Protein AF-A0A3L6FBS5-F1 (afdb_monomer_lite)

Secondary structure (DSSP, 8-state):
------HHHHHHTTS--S------SS----PPP--SEEEEEEEEEEHHHHHHHHHHTT-GGGEEEEEEE-EEE-TTSPEEE--SS-TTSPP---TTS-SS--HHHHHHHHHHT---TT-EEEEEE-SGGGHHHHTT--TT-EEEEBTTSHHHHHHHHTGGG--SEE--BSSHHHHHHHHHHHHH------S--------GGGG--------------S--S-EEEEE-

Organism: Zea mays (NCBI:txid4577)

pLDDT: mean 70.09, std 27.44, range [22.81, 96.62]

Structure (mmCIF, N/CA/C/O backbone):
data_AF-A0A3L6FBS5-F1
#
_entry.id   AF-A0A3L6FBS5-F1
#
loop_
_atom_site.group_PDB
_atom_site.id
_atom_site.type_symbol
_atom_site.label_atom_id
_atom_site.label_alt_id
_atom_site.label_comp_id
_atom_site.label_asym_id
_atom_site.label_entity_id
_atom_site.label_seq_id
_atom_site.pdbx_PDB_ins_code
_atom_site.Cartn_x
_atom_site.Cartn_y
_atom_site.Cartn_z
_atom_site.occupancy
_atom_site.B_iso_or_equiv
_atom_site.auth_seq_id
_atom_site.auth_comp_id
_atom_site.auth_asym_id
_atom_site.auth_atom_id
_atom_site.pdbx_PDB_model_num
ATOM 1 N N . MET A 1 1 ? 21.562 -10.885 13.714 1.00 24.94 1 MET A N 1
ATOM 2 C CA . MET A 1 1 ? 20.693 -11.993 13.257 1.00 24.94 1 MET A CA 1
ATOM 3 C C . MET A 1 1 ? 19.558 -11.376 12.454 1.00 24.94 1 MET A C 1
ATOM 5 O O . MET A 1 1 ? 19.090 -10.326 12.880 1.00 24.94 1 MET A O 1
ATOM 9 N N . PRO A 1 2 ? 19.211 -11.897 11.267 1.00 29.95 2 PRO A N 1
ATOM 10 C CA . PRO A 1 2 ? 18.466 -11.127 10.277 1.00 29.95 2 PRO A CA 1
ATOM 11 C C . PRO A 1 2 ? 16.979 -11.070 10.640 1.00 29.95 2 PRO A C 1
ATOM 13 O O . PRO A 1 2 ? 16.286 -12.080 10.645 1.00 29.95 2 PRO A O 1
ATOM 16 N N . THR A 1 3 ? 16.492 -9.871 10.945 1.00 32.31 3 THR A N 1
ATOM 17 C CA . THR A 1 3 ? 15.075 -9.543 11.127 1.00 32.31 3 THR A CA 1
ATOM 18 C C . THR A 1 3 ? 14.468 -9.169 9.776 1.00 32.31 3 THR A C 1
ATOM 20 O O . THR A 1 3 ? 14.124 -8.019 9.515 1.00 32.31 3 THR A O 1
ATOM 23 N N . THR A 1 4 ? 14.378 -10.141 8.871 1.00 31.69 4 THR A N 1
ATOM 24 C CA . THR A 1 4 ? 13.664 -9.981 7.600 1.00 31.69 4 THR A CA 1
ATOM 25 C C . THR A 1 4 ? 12.194 -10.316 7.812 1.00 31.69 4 THR A C 1
ATOM 27 O O . THR A 1 4 ? 11.853 -11.464 8.093 1.00 31.69 4 THR A O 1
ATOM 30 N N . PHE A 1 5 ? 11.324 -9.317 7.675 1.00 39.62 5 PHE A N 1
ATOM 31 C CA . PHE A 1 5 ? 9.898 -9.551 7.490 1.00 39.62 5 PHE A CA 1
ATOM 32 C C . PHE A 1 5 ? 9.718 -10.226 6.127 1.00 39.62 5 PHE A C 1
ATOM 34 O O . PHE A 1 5 ? 10.003 -9.642 5.088 1.00 39.62 5 PHE A O 1
ATOM 41 N N . SER A 1 6 ? 9.319 -11.495 6.136 1.00 35.53 6 SER A N 1
ATOM 42 C CA . SER A 1 6 ? 8.932 -12.187 4.915 1.00 35.53 6 SER A CA 1
ATOM 43 C C . SER A 1 6 ? 7.428 -11.993 4.708 1.00 35.53 6 SER A C 1
ATOM 45 O O . SER A 1 6 ? 6.668 -12.147 5.665 1.00 35.53 6 SER A O 1
ATOM 47 N N . PRO A 1 7 ? 6.961 -11.762 3.473 1.00 38.94 7 PRO A N 1
ATOM 48 C CA . PRO A 1 7 ? 5.563 -11.944 3.081 1.00 38.94 7 PRO A CA 1
ATOM 49 C C . PRO A 1 7 ? 5.006 -13.301 3.523 1.00 38.94 7 PRO A C 1
ATOM 51 O O . PRO A 1 7 ? 3.808 -13.424 3.764 1.00 38.94 7 PRO A O 1
ATOM 54 N N . ALA A 1 8 ? 5.885 -14.298 3.701 1.00 35.09 8 ALA A N 1
ATOM 55 C CA . ALA A 1 8 ? 5.560 -15.576 4.309 1.00 35.09 8 ALA A CA 1
ATOM 56 C C . ALA A 1 8 ? 5.050 -15.439 5.748 1.00 35.09 8 ALA A C 1
ATOM 58 O O . ALA A 1 8 ? 4.103 -16.124 6.080 1.00 35.09 8 ALA A O 1
ATOM 59 N N . ALA A 1 9 ? 5.586 -14.552 6.591 1.00 36.44 9 ALA A N 1
ATOM 60 C CA . ALA A 1 9 ? 5.096 -14.376 7.964 1.00 36.44 9 ALA A CA 1
ATOM 61 C C . ALA A 1 9 ? 3.664 -13.812 7.992 1.00 36.44 9 ALA A C 1
ATOM 63 O O . ALA A 1 9 ? 2.825 -14.278 8.756 1.00 36.44 9 ALA A O 1
ATOM 64 N N . ALA A 1 10 ? 3.350 -12.877 7.089 1.00 37.94 10 ALA A N 1
ATOM 65 C CA . ALA A 1 10 ? 1.984 -12.393 6.913 1.00 37.94 10 ALA A CA 1
ATOM 66 C C . ALA A 1 10 ? 1.044 -13.482 6.372 1.00 37.94 10 ALA A C 1
ATOM 68 O O . ALA A 1 10 ? -0.084 -13.581 6.835 1.00 37.94 10 ALA A O 1
ATOM 69 N N . ALA A 1 11 ? 1.487 -14.319 5.429 1.00 36.12 11 ALA A N 1
ATOM 70 C CA . ALA A 1 11 ? 0.675 -15.419 4.903 1.00 36.12 11 ALA A CA 1
ATOM 71 C C . ALA A 1 11 ? 0.520 -16.593 5.895 1.00 36.12 11 ALA A C 1
ATOM 73 O O . ALA A 1 11 ? -0.553 -17.189 5.973 1.00 36.12 11 ALA A O 1
ATOM 74 N N . LEU A 1 12 ? 1.556 -16.896 6.684 1.00 34.12 12 LEU A N 1
ATOM 75 C CA . LEU A 1 12 ? 1.576 -17.940 7.716 1.00 34.12 12 LEU A CA 1
ATOM 76 C C . LEU A 1 12 ? 0.640 -17.597 8.881 1.00 34.12 12 LEU A C 1
ATOM 78 O O . LEU A 1 12 ? -0.073 -18.481 9.355 1.00 34.12 12 LEU A O 1
ATOM 82 N N . ALA A 1 13 ? 0.547 -16.315 9.258 1.00 34.31 13 ALA A N 1
ATOM 83 C CA . ALA A 1 13 ? -0.406 -15.828 10.258 1.00 34.31 13 ALA A CA 1
ATOM 84 C C . ALA A 1 13 ? -1.877 -16.116 9.890 1.00 34.31 13 ALA A C 1
ATOM 86 O O . ALA A 1 13 ? -2.736 -16.196 10.763 1.00 34.31 13 ALA A O 1
ATOM 87 N N . PHE A 1 14 ? -2.198 -16.294 8.604 1.00 39.09 14 PHE A N 1
ATOM 88 C CA . PHE A 1 14 ? -3.565 -16.550 8.132 1.00 39.09 14 PHE A CA 1
ATOM 89 C C . PHE A 1 14 ? -3.809 -17.988 7.665 1.00 39.09 14 PHE A C 1
ATOM 91 O O . PHE A 1 14 ? -4.890 -18.278 7.145 1.00 39.09 14 PHE A O 1
ATOM 98 N N . GLY A 1 15 ? -2.849 -18.895 7.858 1.00 32.66 15 GLY A N 1
ATOM 99 C CA . GLY A 1 15 ? -2.944 -20.239 7.311 1.00 32.66 15 GLY A CA 1
ATOM 100 C C . GLY A 1 15 ? -2.113 -21.271 8.047 1.00 32.66 15 GLY A C 1
ATOM 101 O O . GLY A 1 15 ? -1.191 -21.802 7.453 1.00 32.66 15 GLY A O 1
ATOM 102 N N . THR A 1 16 ? -2.481 -21.627 9.279 1.00 31.00 16 THR A N 1
ATOM 103 C CA . THR A 1 16 ? -2.334 -23.014 9.752 1.00 31.00 16 THR A CA 1
ATOM 104 C C . THR A 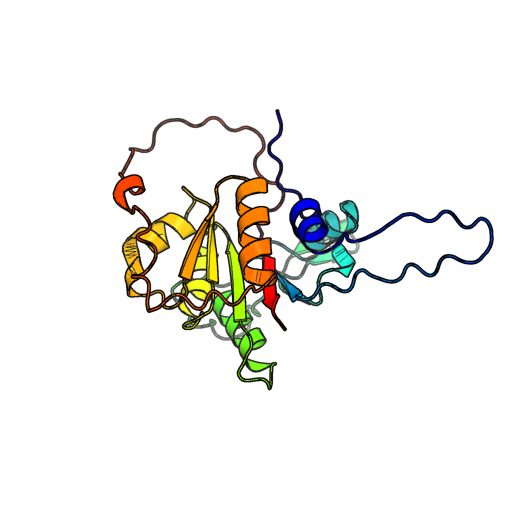1 16 ? -3.355 -23.313 10.847 1.00 31.00 16 THR A C 1
ATOM 106 O O . THR A 1 16 ? -3.280 -22.781 11.947 1.00 31.00 16 THR A O 1
ATOM 109 N N . ASP A 1 17 ? -4.296 -24.212 10.559 1.00 25.12 17 ASP A N 1
ATOM 110 C CA . ASP A 1 17 ? -4.875 -25.044 11.610 1.00 25.12 17 ASP A CA 1
ATOM 111 C C . ASP A 1 17 ? -5.133 -26.465 11.064 1.00 25.12 17 ASP A C 1
ATOM 113 O O . ASP A 1 17 ? -6.104 -26.718 10.350 1.00 25.12 17 ASP A O 1
ATOM 117 N N . ARG A 1 18 ? -4.244 -27.385 11.483 1.00 29.50 18 ARG A N 1
ATOM 118 C CA . ARG A 1 18 ? -4.309 -28.871 11.479 1.00 29.50 18 ARG A CA 1
ATOM 119 C C . ARG A 1 18 ? -3.832 -29.650 10.225 1.00 29.50 18 ARG A C 1
ATOM 121 O O . ARG A 1 18 ? -3.510 -29.056 9.206 1.00 29.50 18 ARG A O 1
ATOM 128 N N . PRO A 1 19 ? -3.592 -30.974 10.362 1.00 24.52 19 PRO A N 1
ATOM 129 C CA . PRO A 1 19 ? -2.267 -31.587 10.408 1.00 24.52 19 PRO A CA 1
ATOM 130 C C . PRO A 1 19 ? -1.878 -32.163 9.040 1.00 24.52 19 PRO A C 1
ATOM 132 O O . PRO A 1 19 ? -2.736 -32.548 8.249 1.00 24.52 19 PRO A O 1
ATOM 135 N N . MET A 1 20 ? -0.578 -32.316 8.789 1.00 25.69 20 MET A N 1
ATOM 136 C CA . MET A 1 20 ? -0.095 -33.187 7.715 1.00 25.69 20 MET A CA 1
ATOM 137 C C . MET A 1 20 ? -0.453 -34.643 8.048 1.00 25.69 20 MET A C 1
ATOM 139 O O . MET A 1 20 ? 0.323 -35.344 8.693 1.00 25.69 20 MET A O 1
ATOM 143 N N . PHE A 1 21 ? -1.634 -35.104 7.636 1.00 22.92 21 PHE A N 1
ATOM 144 C CA . PHE A 1 21 ? -1.862 -36.531 7.454 1.00 22.92 21 PHE A CA 1
ATOM 145 C C . PHE A 1 21 ? -1.210 -36.925 6.129 1.00 22.92 21 PHE A C 1
ATOM 147 O O . PHE A 1 21 ? -1.684 -36.565 5.054 1.00 22.92 21 PHE A O 1
ATOM 154 N N . PHE A 1 22 ? -0.084 -37.631 6.225 1.00 22.81 22 PHE A N 1
ATOM 155 C CA . PHE A 1 22 ? 0.425 -38.440 5.126 1.00 22.81 22 PHE A CA 1
ATOM 156 C C . PHE A 1 22 ? -0.585 -39.564 4.888 1.00 22.81 22 PHE A C 1
ATOM 158 O O . PHE A 1 22 ? -0.647 -40.494 5.689 1.00 22.81 22 PHE A O 1
ATOM 165 N N . ASP A 1 23 ? -1.358 -39.484 3.807 1.00 23.44 23 ASP A N 1
ATOM 166 C CA . ASP A 1 23 ? -1.934 -40.683 3.205 1.00 23.44 23 ASP A CA 1
ATOM 167 C C . ASP A 1 23 ? -1.187 -40.969 1.903 1.00 23.44 23 ASP A C 1
ATOM 169 O O . ASP A 1 23 ? -1.086 -40.135 0.996 1.00 23.44 23 ASP A O 1
ATOM 173 N N . ALA A 1 24 ? -0.551 -42.132 1.874 1.00 31.77 24 ALA A N 1
ATOM 174 C CA . ALA A 1 24 ? 0.266 -42.584 0.771 1.00 31.77 24 ALA A CA 1
ATOM 175 C C . ALA A 1 24 ? -0.654 -43.131 -0.325 1.00 31.77 24 ALA A C 1
ATOM 177 O O . ALA A 1 24 ? -1.019 -44.300 -0.305 1.00 31.77 24 ALA A O 1
ATOM 178 N N . GLY A 1 25 ? -0.985 -42.292 -1.308 1.00 34.75 25 GLY A N 1
ATOM 179 C CA . GLY A 1 25 ? -1.545 -42.755 -2.579 1.00 34.75 25 GLY A CA 1
ATOM 180 C C . GLY A 1 25 ? -2.834 -42.064 -3.005 1.00 34.75 25 GLY A C 1
ATOM 181 O O . GLY A 1 25 ? -3.910 -42.618 -2.842 1.00 34.75 25 GLY A O 1
ATOM 182 N N . ASN A 1 26 ? -2.711 -40.872 -3.594 1.00 31.70 26 ASN A N 1
ATOM 183 C CA . ASN A 1 26 ? -3.400 -40.438 -4.821 1.00 31.70 26 ASN A CA 1
ATOM 184 C C . ASN A 1 26 ? -3.305 -38.911 -4.969 1.00 31.70 26 ASN A C 1
ATOM 186 O O . ASN A 1 26 ? -3.569 -38.179 -4.027 1.00 31.70 26 ASN A O 1
ATOM 190 N N . GLY A 1 27 ? -2.944 -38.465 -6.178 1.00 29.81 27 GLY A N 1
ATOM 191 C CA . GLY A 1 27 ? -3.207 -37.143 -6.771 1.00 29.81 27 GLY A CA 1
ATOM 192 C C . GLY A 1 27 ? -3.212 -35.907 -5.860 1.00 29.81 27 GLY A C 1
ATOM 193 O O . GLY A 1 27 ? -4.201 -35.615 -5.198 1.00 29.81 27 GLY A O 1
ATOM 194 N N . MET A 1 28 ? -2.152 -35.097 -5.948 1.00 31.56 28 MET A N 1
ATOM 195 C CA . MET A 1 28 ? -2.089 -33.746 -5.377 1.00 31.56 28 MET A CA 1
ATOM 196 C C . MET A 1 28 ? -3.199 -32.842 -5.940 1.00 31.56 28 MET A C 1
ATOM 198 O O . MET A 1 28 ? -3.059 -32.269 -7.018 1.00 31.56 28 MET A O 1
ATOM 202 N N . ALA A 1 29 ? -4.268 -32.649 -5.174 1.00 31.70 29 ALA A N 1
ATOM 203 C CA . ALA A 1 29 ? -5.076 -31.438 -5.226 1.00 31.70 29 ALA A CA 1
ATOM 204 C C . ALA A 1 29 ? -4.765 -30.641 -3.955 1.00 31.70 29 ALA A C 1
ATOM 206 O O . ALA A 1 29 ? -5.315 -30.906 -2.888 1.00 31.70 29 ALA A O 1
ATOM 207 N N . ALA A 1 30 ? -3.824 -29.699 -4.050 1.00 33.00 30 ALA A N 1
ATOM 208 C CA . ALA A 1 30 ? -3.558 -28.763 -2.967 1.00 33.00 30 ALA A CA 1
ATOM 209 C C . ALA A 1 30 ? -4.778 -27.841 -2.824 1.00 33.00 30 ALA A C 1
ATOM 211 O O . ALA A 1 30 ? -4.990 -26.943 -3.639 1.00 33.00 30 ALA A O 1
ATOM 212 N N . ALA A 1 31 ? -5.613 -28.090 -1.816 1.00 31.91 31 ALA A N 1
ATOM 213 C CA . ALA A 1 31 ? -6.658 -27.153 -1.435 1.00 31.91 31 ALA A CA 1
ATOM 214 C C . ALA A 1 31 ? -5.983 -25.880 -0.903 1.00 31.91 31 ALA A C 1
ATOM 216 O O . ALA A 1 31 ? -5.234 -25.929 0.074 1.00 31.91 31 ALA A O 1
ATOM 217 N N . ALA A 1 32 ? -6.208 -24.753 -1.581 1.00 37.12 32 ALA A N 1
ATOM 218 C CA . ALA A 1 32 ? -5.669 -23.462 -1.174 1.00 37.12 32 ALA A CA 1
ATOM 219 C C . ALA A 1 32 ? -6.167 -23.096 0.242 1.00 37.12 32 ALA A C 1
ATOM 221 O O . ALA A 1 32 ? -7.351 -23.297 0.534 1.00 37.12 32 ALA A O 1
ATOM 222 N N . PRO A 1 33 ? -5.309 -22.548 1.124 1.00 38.31 33 PRO A N 1
ATOM 223 C CA . PRO A 1 33 ? -5.729 -22.072 2.437 1.00 38.31 33 PRO A CA 1
ATOM 224 C C . PRO A 1 33 ? -6.828 -21.015 2.289 1.00 38.31 33 PRO A C 1
ATOM 226 O O . PRO A 1 33 ? -6.624 -19.984 1.649 1.00 38.31 33 PRO A O 1
ATOM 229 N N . VAL A 1 34 ? -8.002 -21.256 2.878 1.00 36.97 34 VAL A N 1
ATOM 230 C CA . VAL A 1 34 ? -9.085 -20.264 2.910 1.00 36.97 34 VAL A CA 1
ATOM 231 C C . VAL A 1 34 ? -8.733 -19.224 3.970 1.00 36.97 34 VAL A C 1
ATOM 233 O O . VAL A 1 34 ? -9.086 -19.359 5.143 1.00 36.97 34 VAL A O 1
ATOM 236 N N . CYS A 1 35 ? -8.008 -18.181 3.573 1.00 50.12 35 CYS A N 1
ATOM 237 C CA . CYS A 1 35 ? -7.853 -16.996 4.399 1.00 50.12 35 CYS A CA 1
ATOM 238 C C . CYS A 1 35 ? -9.247 -16.394 4.651 1.00 50.12 35 CYS A C 1
ATOM 240 O O . CYS A 1 35 ? -10.014 -16.125 3.729 1.00 50.12 35 CYS A O 1
ATOM 242 N N . ARG A 1 36 ? -9.599 -16.137 5.919 1.00 64.50 36 ARG A N 1
ATOM 243 C CA . ARG A 1 36 ? -10.844 -15.415 6.274 1.00 64.50 36 ARG A CA 1
ATOM 244 C C . ARG A 1 36 ? -10.825 -13.941 5.853 1.00 64.50 36 ARG A C 1
ATOM 246 O O . ARG A 1 36 ? -11.741 -13.188 6.179 1.00 64.50 36 ARG A O 1
ATOM 253 N N . CYS A 1 37 ? -9.759 -13.525 5.181 1.00 72.31 37 CYS A N 1
ATOM 254 C CA . CYS A 1 37 ? -9.528 -12.167 4.760 1.00 72.31 37 CYS A CA 1
ATOM 255 C C . CYS A 1 37 ? -9.186 -12.129 3.273 1.00 72.31 37 CYS A C 1
ATOM 257 O O . CYS A 1 37 ? -8.415 -12.946 2.789 1.00 72.31 37 CYS A O 1
ATOM 259 N N . ASP A 1 38 ? -9.725 -11.150 2.563 1.00 84.31 38 ASP A N 1
ATOM 260 C CA . ASP A 1 38 ? -9.332 -10.840 1.196 1.00 84.31 38 ASP A CA 1
ATOM 261 C C . ASP A 1 38 ? -8.036 -10.011 1.229 1.00 84.31 38 ASP A C 1
ATOM 263 O O . ASP A 1 38 ? -8.022 -8.884 1.726 1.00 84.31 38 ASP A O 1
ATOM 267 N N . LEU A 1 39 ? -6.925 -10.591 0.776 1.00 85.56 39 LEU A N 1
ATOM 268 C CA . LEU A 1 39 ? -5.615 -9.941 0.819 1.00 85.56 39 LEU A CA 1
ATOM 269 C C . LEU A 1 39 ? -5.322 -9.242 -0.507 1.00 85.56 39 LEU A C 1
ATOM 271 O O . LEU A 1 39 ? -5.474 -9.834 -1.576 1.00 85.56 39 LEU A O 1
ATOM 275 N N . LYS A 1 40 ? -4.862 -7.991 -0.439 1.00 91.56 40 LYS A N 1
ATOM 276 C CA . LYS A 1 40 ? -4.467 -7.201 -1.614 1.00 91.56 40 LYS A CA 1
ATOM 277 C C . LYS A 1 40 ? -3.140 -6.490 -1.379 1.00 91.56 40 LYS A C 1
ATOM 279 O O . LYS A 1 40 ? -2.851 -6.085 -0.253 1.00 91.56 40 LYS A O 1
ATOM 284 N N . VAL A 1 41 ? -2.365 -6.303 -2.445 1.00 90.50 41 VAL A N 1
ATOM 285 C CA . VAL A 1 41 ? -1.136 -5.493 -2.433 1.00 90.50 41 VAL A CA 1
ATOM 286 C C . VAL A 1 41 ? -1.395 -4.156 -3.109 1.00 90.50 41 VAL A C 1
ATOM 288 O O . VAL A 1 41 ? -1.966 -4.108 -4.199 1.00 90.50 41 VAL A O 1
ATOM 291 N N . VAL A 1 42 ? -0.934 -3.072 -2.483 1.00 93.75 42 VAL A N 1
ATOM 292 C CA . VAL A 1 42 ? -0.900 -1.731 -3.083 1.00 93.75 42 VAL A CA 1
ATOM 293 C C . VAL A 1 42 ? 0.492 -1.132 -2.862 1.00 93.75 42 VAL A C 1
ATOM 295 O O . VAL A 1 42 ? 0.787 -0.572 -1.806 1.00 93.75 42 VAL A O 1
ATOM 298 N N . SER A 1 43 ? 1.365 -1.250 -3.861 1.00 91.00 43 SER A N 1
ATOM 299 C CA . SER A 1 43 ? 2.792 -0.913 -3.748 1.00 91.00 43 SER A CA 1
ATOM 300 C C . SER A 1 43 ? 3.240 0.035 -4.853 1.00 91.00 43 SER A C 1
ATOM 302 O O . SER A 1 43 ? 2.859 -0.136 -6.007 1.00 91.00 43 SER A O 1
ATOM 304 N N . ASP A 1 44 ? 4.108 0.984 -4.501 1.00 88.56 44 ASP A N 1
ATOM 305 C CA . ASP A 1 44 ? 4.736 1.908 -5.454 1.00 88.56 44 ASP A CA 1
ATOM 306 C C . ASP A 1 44 ? 5.995 1.323 -6.134 1.00 88.56 44 ASP A C 1
ATOM 308 O O . ASP A 1 44 ? 6.738 2.027 -6.812 1.00 88.56 44 ASP A O 1
ATOM 312 N N . ALA A 1 45 ? 6.252 0.023 -5.962 1.00 91.50 45 ALA A N 1
ATOM 313 C CA . ALA A 1 45 ? 7.302 -0.705 -6.663 1.00 91.50 45 ALA A CA 1
ATOM 314 C C . ALA A 1 45 ? 6.865 -1.029 -8.101 1.00 91.50 45 ALA A C 1
ATOM 316 O O . ALA A 1 45 ? 6.456 -0.138 -8.840 1.00 91.50 45 ALA A O 1
ATOM 317 N N . ASN A 1 46 ? 6.987 -2.285 -8.537 1.00 93.38 46 ASN A N 1
ATOM 318 C CA . ASN A 1 46 ? 6.545 -2.716 -9.857 1.00 93.38 46 ASN A CA 1
ATOM 319 C C . ASN A 1 46 ? 6.130 -4.193 -9.879 1.00 93.38 46 ASN A C 1
ATOM 321 O O . ASN A 1 46 ? 6.531 -4.961 -9.000 1.00 93.38 46 ASN A O 1
ATOM 325 N N . THR A 1 47 ? 5.357 -4.594 -10.896 1.00 93.06 47 THR A N 1
ATOM 326 C CA . THR A 1 47 ? 4.802 -5.959 -11.000 1.00 93.06 47 THR A CA 1
ATOM 327 C C . THR A 1 47 ? 5.890 -7.025 -10.995 1.00 93.06 47 THR A C 1
ATOM 329 O O . THR A 1 47 ? 5.792 -7.972 -10.222 1.00 93.06 47 THR A O 1
ATOM 332 N N . PHE A 1 48 ? 6.972 -6.832 -11.759 1.00 91.50 48 PHE A N 1
ATOM 333 C CA . PHE A 1 48 ? 8.091 -7.776 -11.809 1.00 91.50 48 PHE A CA 1
ATOM 334 C C . PHE A 1 48 ? 8.691 -8.018 -10.418 1.00 91.50 48 PHE A C 1
ATOM 336 O O . PHE A 1 48 ? 8.856 -9.165 -10.010 1.00 91.50 48 PHE A O 1
ATOM 343 N N . PHE A 1 49 ? 8.980 -6.955 -9.664 1.00 87.50 49 PHE A N 1
ATOM 344 C CA . PHE A 1 49 ? 9.549 -7.063 -8.322 1.00 87.50 49 PHE A CA 1
ATOM 345 C C . PHE A 1 49 ? 8.590 -7.747 -7.343 1.00 87.50 49 PHE A C 1
ATOM 347 O O . PHE A 1 49 ? 8.966 -8.720 -6.690 1.00 87.50 49 PHE A O 1
ATOM 354 N N . ILE A 1 50 ? 7.350 -7.260 -7.257 1.00 87.19 50 ILE A N 1
ATOM 355 C CA . ILE A 1 50 ? 6.366 -7.754 -6.289 1.00 87.19 50 ILE A CA 1
ATOM 356 C C . ILE A 1 50 ? 6.032 -9.222 -6.558 1.00 87.19 50 ILE A C 1
ATOM 358 O O . ILE A 1 50 ? 6.125 -10.043 -5.647 1.00 87.19 50 ILE A O 1
ATOM 362 N N . GLU A 1 51 ? 5.711 -9.581 -7.800 1.00 90.19 51 GLU A N 1
ATOM 363 C CA . GLU A 1 51 ? 5.361 -10.960 -8.147 1.00 90.19 51 GLU A CA 1
ATOM 364 C C . GLU A 1 51 ? 6.538 -11.913 -7.944 1.00 90.19 51 GLU A C 1
ATOM 366 O O . GLU A 1 51 ? 6.343 -12.988 -7.381 1.00 90.19 51 GLU A O 1
ATOM 371 N N . THR A 1 52 ? 7.763 -11.508 -8.308 1.00 87.31 52 THR A N 1
ATOM 372 C CA . THR A 1 52 ? 8.969 -12.327 -8.093 1.00 87.31 52 THR A CA 1
ATOM 373 C C . THR A 1 52 ? 9.146 -12.672 -6.619 1.00 87.31 52 THR A C 1
ATOM 375 O O . THR A 1 52 ? 9.380 -13.830 -6.271 1.00 87.31 52 THR A O 1
ATOM 378 N N . VAL A 1 53 ? 9.011 -11.685 -5.733 1.00 83.12 53 VAL A N 1
ATOM 379 C CA . VAL A 1 53 ? 9.212 -11.889 -4.297 1.00 83.12 53 VAL A CA 1
ATOM 380 C C . VAL A 1 53 ? 8.085 -12.723 -3.681 1.00 83.12 53 VAL A C 1
ATOM 382 O O . VAL A 1 53 ? 8.351 -13.637 -2.899 1.00 83.12 53 VAL A O 1
ATOM 385 N N . LEU A 1 54 ? 6.828 -12.465 -4.054 1.00 83.62 54 LEU A N 1
ATOM 386 C CA . LEU A 1 54 ? 5.688 -13.251 -3.573 1.00 83.62 54 LEU A CA 1
ATOM 387 C C . LEU A 1 54 ? 5.734 -14.702 -4.075 1.00 83.62 54 LEU A C 1
ATOM 389 O O . LEU A 1 54 ? 5.419 -15.621 -3.315 1.00 83.62 54 LEU A O 1
ATOM 393 N N . ALA A 1 55 ? 6.148 -14.921 -5.326 1.00 87.00 55 ALA A N 1
ATOM 394 C CA . ALA A 1 55 ? 6.314 -16.248 -5.910 1.00 87.00 55 ALA A CA 1
ATOM 395 C C . ALA A 1 55 ? 7.465 -17.016 -5.251 1.00 87.00 55 ALA A C 1
ATOM 397 O O . ALA A 1 55 ? 7.288 -18.179 -4.896 1.00 87.00 55 ALA A O 1
ATOM 398 N N . HIS A 1 56 ? 8.608 -16.362 -5.014 1.00 86.44 56 HIS A N 1
ATOM 399 C CA . HIS A 1 56 ? 9.748 -16.959 -4.311 1.00 86.44 56 HIS A CA 1
ATOM 400 C C . HIS A 1 56 ? 9.364 -17.482 -2.919 1.00 86.44 56 HIS A C 1
ATOM 402 O O . HIS A 1 56 ? 9.835 -18.536 -2.499 1.00 86.44 56 HIS A O 1
ATOM 408 N N . HIS A 1 57 ? 8.473 -16.773 -2.222 1.00 81.88 57 HIS A N 1
ATOM 409 C CA . HIS A 1 57 ? 7.961 -17.180 -0.914 1.00 81.88 57 HIS A CA 1
ATOM 410 C C . HIS A 1 57 ? 6.727 -18.097 -0.967 1.00 81.88 57 HIS A C 1
ATOM 412 O O . HIS A 1 57 ? 6.242 -18.502 0.085 1.00 81.88 57 HIS A O 1
ATOM 418 N N . GLY A 1 58 ? 6.211 -18.435 -2.154 1.00 84.62 58 GLY A N 1
ATOM 419 C CA . GLY A 1 58 ? 5.059 -19.330 -2.313 1.00 84.62 58 GLY A CA 1
ATOM 420 C C . GLY A 1 58 ? 3.714 -18.736 -1.876 1.00 84.62 58 GLY A C 1
ATOM 421 O O . GLY A 1 58 ? 2.767 -19.482 -1.651 1.00 84.62 58 GLY A O 1
ATOM 422 N N . VAL A 1 59 ? 3.612 -17.409 -1.757 1.00 84.06 59 VAL A N 1
ATOM 423 C CA . VAL A 1 59 ? 2.426 -16.713 -1.214 1.00 84.06 59 VAL A CA 1
ATOM 424 C C . VAL A 1 59 ? 1.674 -15.882 -2.250 1.00 84.06 59 VAL A C 1
ATOM 426 O O . VAL A 1 59 ? 0.683 -15.241 -1.916 1.00 84.06 59 VAL A O 1
ATOM 429 N N . LEU A 1 60 ? 2.114 -15.887 -3.512 1.00 84.88 60 LEU A N 1
ATOM 430 C CA . LEU A 1 60 ? 1.459 -15.143 -4.593 1.00 84.88 60 LEU A CA 1
ATOM 431 C C . LEU A 1 60 ? -0.045 -15.461 -4.685 1.00 84.88 60 LEU A C 1
ATOM 433 O O . LEU A 1 60 ? -0.860 -14.551 -4.786 1.00 84.88 60 LEU A O 1
ATOM 437 N N . GLY A 1 61 ? -0.414 -16.741 -4.557 1.00 85.81 61 GLY A N 1
ATOM 438 C CA . GLY A 1 61 ? -1.808 -17.197 -4.600 1.00 85.81 61 GLY A CA 1
ATOM 439 C C . GLY A 1 61 ? -2.674 -16.776 -3.406 1.00 85.81 61 GLY A C 1
ATOM 440 O O . GLY A 1 61 ? -3.880 -16.998 -3.435 1.00 85.81 61 GLY A O 1
ATOM 441 N N . CYS A 1 62 ? -2.094 -16.172 -2.364 1.00 83.62 62 CYS A N 1
ATOM 442 C CA . CYS A 1 62 ? -2.845 -15.653 -1.220 1.00 83.62 62 CYS A CA 1
ATOM 443 C C . CYS A 1 62 ? -3.476 -14.280 -1.495 1.00 83.62 62 CYS A C 1
ATOM 445 O O . CYS A 1 62 ? -4.367 -13.869 -0.754 1.00 83.62 62 CYS A O 1
ATOM 447 N N . PHE A 1 63 ? -3.015 -13.562 -2.525 1.00 84.31 63 PHE A N 1
ATOM 448 C CA . PHE A 1 63 ? -3.470 -12.211 -2.846 1.00 84.31 63 PHE A CA 1
ATOM 449 C C . PHE A 1 63 ? -4.477 -12.240 -3.994 1.00 84.31 63 PHE A C 1
ATOM 451 O O . PHE A 1 63 ? -4.189 -12.750 -5.073 1.00 84.31 63 PHE A O 1
ATOM 458 N N . SER A 1 64 ? -5.653 -11.651 -3.784 1.00 87.81 64 SER A N 1
ATOM 459 C CA . SER A 1 64 ? -6.692 -11.572 -4.819 1.00 87.81 64 SER A CA 1
ATOM 460 C C . SER A 1 64 ? -6.426 -10.482 -5.854 1.00 87.81 64 SER A C 1
ATOM 462 O O . SER A 1 64 ? -7.020 -10.485 -6.929 1.00 87.81 64 SER A O 1
ATOM 464 N N . GLU A 1 65 ? -5.583 -9.506 -5.512 1.00 91.56 65 GLU A N 1
ATOM 465 C CA . GLU A 1 65 ? -5.265 -8.366 -6.362 1.00 91.56 65 GLU A CA 1
ATOM 466 C C . GLU A 1 65 ? -3.914 -7.764 -5.970 1.00 91.56 65 GLU A C 1
ATOM 468 O O . GLU A 1 65 ? -3.643 -7.524 -4.789 1.00 91.56 65 GLU A O 1
ATOM 473 N N . ILE A 1 66 ? -3.089 -7.474 -6.974 1.00 90.94 66 ILE A N 1
ATOM 474 C CA . ILE A 1 66 ? -1.835 -6.733 -6.836 1.00 90.94 66 ILE A CA 1
ATOM 475 C C . ILE A 1 66 ? -1.969 -5.466 -7.673 1.00 90.94 66 ILE A C 1
ATOM 477 O O . ILE A 1 66 ? -2.156 -5.526 -8.887 1.00 90.94 66 ILE A O 1
ATOM 481 N N . VAL A 1 67 ? -1.888 -4.309 -7.021 1.00 94.62 67 VAL A N 1
ATOM 482 C CA . VAL A 1 67 ? -1.933 -2.999 -7.668 1.00 94.62 67 VAL A CA 1
ATOM 483 C C . VAL A 1 67 ? -0.582 -2.326 -7.477 1.00 94.62 67 VAL A C 1
ATOM 485 O O . VAL A 1 67 ? -0.199 -1.985 -6.359 1.00 94.62 67 VAL A O 1
ATOM 488 N N . THR A 1 68 ? 0.157 -2.156 -8.567 1.00 94.12 68 THR A N 1
ATOM 489 C CA . THR A 1 68 ? 1.494 -1.551 -8.571 1.00 94.12 68 THR A CA 1
ATOM 490 C C . THR A 1 68 ? 1.823 -1.002 -9.961 1.00 94.12 68 THR A C 1
ATOM 492 O O . THR A 1 68 ? 1.016 -1.148 -10.883 1.00 94.12 68 THR A O 1
ATOM 495 N N . ASN A 1 69 ? 2.978 -0.354 -10.126 1.00 93.75 69 ASN A N 1
ATOM 496 C CA . ASN A 1 69 ? 3.414 0.151 -11.425 1.00 93.75 69 ASN A CA 1
ATOM 497 C C . ASN A 1 69 ? 3.663 -1.033 -12.390 1.00 93.75 69 ASN A C 1
ATOM 499 O O . ASN A 1 69 ? 4.399 -1.964 -12.039 1.00 93.75 69 ASN A O 1
ATOM 503 N N . PRO A 1 70 ? 3.061 -1.050 -13.593 1.00 95.50 70 PRO A N 1
ATOM 504 C CA . PRO A 1 70 ? 3.273 -2.138 -14.538 1.00 95.50 70 PRO A CA 1
ATOM 505 C C . PRO A 1 70 ? 4.741 -2.260 -14.948 1.00 95.50 70 PRO A C 1
ATOM 507 O O . PRO A 1 70 ? 5.419 -1.259 -15.191 1.00 95.50 70 PRO A O 1
ATOM 510 N N . ALA A 1 71 ? 5.216 -3.496 -15.061 1.00 95.44 71 ALA A N 1
ATOM 511 C CA . ALA A 1 71 ? 6.521 -3.803 -15.612 1.00 95.44 71 ALA A CA 1
ATOM 512 C C . ALA A 1 71 ? 6.489 -5.000 -16.565 1.00 95.44 71 ALA A C 1
ATOM 514 O O . ALA A 1 71 ? 5.735 -5.953 -16.375 1.00 95.44 71 ALA A O 1
ATOM 515 N N . SER A 1 72 ? 7.336 -4.944 -17.590 1.00 94.56 72 SER A N 1
ATOM 516 C CA . SER A 1 72 ? 7.541 -6.012 -18.573 1.00 94.56 72 SER A CA 1
ATOM 517 C C . SER A 1 72 ? 9.003 -6.063 -19.007 1.00 94.56 72 SER A C 1
ATOM 519 O O . SER A 1 72 ? 9.717 -5.066 -18.912 1.00 94.56 72 SER A O 1
ATOM 521 N N . VAL A 1 73 ? 9.466 -7.224 -19.463 1.00 94.50 73 VAL A N 1
ATOM 522 C CA . VAL A 1 73 ? 10.798 -7.368 -20.062 1.00 94.50 73 VAL A CA 1
ATOM 523 C C . VAL A 1 73 ? 10.646 -7.256 -21.575 1.00 94.50 73 VAL A C 1
ATOM 525 O O . VAL A 1 73 ? 9.816 -7.953 -22.158 1.00 94.50 73 VAL A O 1
ATOM 528 N N . ASP A 1 74 ? 11.395 -6.351 -22.201 1.00 94.50 74 ASP A N 1
ATOM 529 C CA . ASP A 1 74 ? 11.351 -6.163 -23.651 1.00 94.50 74 ASP A CA 1
ATOM 530 C C . ASP A 1 74 ? 12.188 -7.204 -24.416 1.00 94.50 74 ASP A C 1
ATOM 532 O O . ASP A 1 74 ? 12.832 -8.080 -23.835 1.00 94.50 74 ASP A O 1
ATOM 536 N N . VAL A 1 75 ? 12.175 -7.100 -25.749 1.00 95.25 75 VAL A N 1
ATOM 537 C CA . VAL A 1 75 ? 12.906 -8.005 -26.653 1.00 95.25 75 VAL A CA 1
ATOM 538 C C . VAL A 1 75 ? 14.425 -7.986 -26.447 1.00 95.25 75 VAL A C 1
ATOM 540 O O . VAL A 1 75 ? 15.087 -8.967 -26.773 1.00 95.25 75 VAL A O 1
ATOM 543 N N . ASP A 1 76 ? 14.965 -6.909 -25.873 1.00 96.31 76 ASP A N 1
ATOM 544 C CA . ASP A 1 76 ? 16.391 -6.742 -25.583 1.00 96.31 76 ASP A CA 1
ATOM 545 C C . ASP A 1 76 ? 16.748 -7.214 -24.159 1.00 96.31 76 ASP A C 1
ATOM 547 O O . ASP A 1 76 ? 17.872 -7.008 -23.693 1.00 96.31 76 ASP A O 1
ATOM 551 N N . GLY A 1 77 ? 15.796 -7.812 -23.433 1.00 93.69 77 GLY A N 1
ATOM 552 C CA . GLY A 1 77 ? 15.981 -8.266 -22.057 1.00 93.69 77 GLY A CA 1
ATOM 553 C C . GLY A 1 77 ? 15.978 -7.138 -21.023 1.00 93.69 77 GLY A C 1
ATOM 554 O O . GLY A 1 77 ? 16.453 -7.333 -19.903 1.00 93.69 77 GLY A O 1
ATOM 555 N N . ARG A 1 78 ? 15.473 -5.945 -21.360 1.00 96.12 78 ARG A N 1
ATOM 556 C CA . ARG A 1 78 ? 15.445 -4.788 -20.453 1.00 96.12 78 ARG A CA 1
ATOM 557 C C . ARG A 1 78 ? 14.116 -4.705 -19.721 1.00 96.12 78 ARG A C 1
ATOM 559 O O . ARG A 1 78 ? 13.051 -4.808 -20.327 1.00 96.12 78 ARG A O 1
ATOM 566 N N . LEU A 1 79 ? 14.179 -4.428 -18.421 1.00 95.31 79 LEU A N 1
ATOM 567 C CA . LEU A 1 79 ? 12.989 -4.167 -17.618 1.00 95.31 79 LEU A CA 1
ATOM 568 C C . LEU A 1 79 ? 12.413 -2.784 -17.960 1.00 95.31 79 LEU A C 1
ATOM 570 O O . LEU A 1 79 ? 13.057 -1.754 -17.754 1.00 95.31 79 LEU A O 1
ATOM 574 N N . ARG A 1 80 ? 11.186 -2.766 -18.474 1.00 96.56 80 ARG A N 1
ATOM 575 C CA . ARG A 1 80 ? 10.391 -1.570 -18.755 1.00 96.56 80 ARG A CA 1
ATOM 576 C C . ARG A 1 80 ? 9.356 -1.400 -17.664 1.00 96.56 80 ARG A C 1
ATOM 578 O O . ARG A 1 80 ? 8.531 -2.285 -17.480 1.00 96.56 80 ARG A O 1
ATOM 585 N N . ILE A 1 81 ? 9.404 -0.267 -16.971 1.00 94.94 81 ILE A N 1
ATOM 586 C CA . ILE A 1 81 ? 8.456 0.106 -15.918 1.00 94.94 81 ILE A CA 1
ATOM 587 C C . ILE A 1 81 ? 7.690 1.334 -16.402 1.00 94.94 81 ILE A C 1
ATOM 589 O O . ILE A 1 81 ? 8.299 2.287 -16.891 1.00 94.94 81 ILE A O 1
ATOM 593 N N . SER A 1 82 ? 6.371 1.317 -16.258 1.00 94.88 82 SER A N 1
ATOM 594 C CA . SER A 1 82 ? 5.501 2.458 -16.545 1.00 94.88 82 SER A CA 1
ATOM 595 C C . SER A 1 82 ? 4.770 2.906 -15.279 1.00 94.88 82 SER A C 1
ATOM 597 O O . SER A 1 82 ? 4.445 2.055 -14.454 1.00 94.88 82 SER A O 1
ATOM 599 N N . PRO A 1 83 ? 4.462 4.203 -15.120 1.00 94.69 83 PRO A N 1
ATOM 600 C CA . PRO A 1 83 ? 3.597 4.687 -14.044 1.00 94.69 83 PRO A CA 1
ATOM 601 C C . PRO A 1 83 ? 2.241 3.965 -13.993 1.00 94.69 83 PRO A C 1
ATOM 603 O O . PRO A 1 83 ? 1.704 3.579 -15.031 1.00 94.69 83 PRO A O 1
ATOM 606 N N . PHE A 1 84 ? 1.676 3.792 -12.793 1.00 93.50 84 PHE A N 1
ATOM 607 C CA . PHE A 1 84 ? 0.327 3.242 -12.622 1.00 93.50 84 PHE A CA 1
ATOM 608 C C . PHE A 1 84 ? -0.752 4.168 -13.199 1.00 93.50 84 PHE A C 1
ATOM 610 O O . PHE A 1 84 ? -1.676 3.708 -13.869 1.00 93.50 84 PHE A O 1
ATOM 617 N N . HIS A 1 85 ? -0.651 5.470 -12.929 1.00 92.62 85 HIS A N 1
ATOM 618 C CA . HIS A 1 85 ? -1.484 6.468 -13.593 1.00 92.62 85 HIS A CA 1
ATOM 619 C C . HIS A 1 85 ? -0.942 6.735 -14.990 1.00 92.62 85 HIS A C 1
ATOM 621 O O . HIS A 1 85 ? 0.253 6.956 -15.159 1.00 92.62 85 HIS A O 1
ATOM 627 N N . ASP A 1 86 ? -1.832 6.750 -15.978 1.00 89.31 86 ASP A N 1
ATOM 628 C CA . ASP A 1 86 ? -1.475 7.081 -17.353 1.00 89.31 86 ASP A CA 1
ATOM 629 C C . ASP A 1 86 ? -0.886 8.507 -17.433 1.00 89.31 86 ASP A C 1
ATOM 631 O O . ASP A 1 86 ? -1.585 9.467 -17.097 1.00 89.31 86 ASP A O 1
ATOM 635 N N . PRO A 1 87 ? 0.368 8.677 -17.897 1.00 82.94 87 PRO A N 1
ATOM 636 C CA . PRO A 1 87 ? 0.992 9.992 -18.041 1.00 82.94 87 PRO A CA 1
ATOM 637 C C . PRO A 1 87 ? 0.278 10.924 -19.028 1.00 82.94 87 PRO A C 1
ATOM 639 O O . PRO A 1 87 ? 0.464 12.136 -18.954 1.00 82.94 87 PRO A O 1
ATOM 642 N N . ALA A 1 88 ? -0.508 10.380 -19.966 1.00 87.81 88 ALA A N 1
ATOM 643 C CA . ALA A 1 88 ? -1.305 11.169 -20.905 1.00 87.81 88 ALA A CA 1
ATOM 644 C C . ALA A 1 88 ? -2.630 11.666 -20.297 1.00 87.81 88 ALA A C 1
ATOM 646 O O . ALA A 1 88 ? -3.293 12.532 -20.870 1.00 87.81 88 ALA A O 1
ATOM 647 N N . SER A 1 89 ? -3.019 11.131 -19.140 1.00 87.19 89 SER A N 1
ATOM 648 C CA . SER A 1 89 ? -4.226 11.528 -18.426 1.00 87.19 89 SER A CA 1
ATOM 649 C C . SER A 1 89 ? -3.988 12.763 -17.552 1.00 87.19 89 SER A C 1
ATOM 651 O O . SER A 1 89 ? -2.866 13.093 -17.172 1.00 87.19 89 SER A O 1
ATOM 653 N N . ALA A 1 90 ? -5.072 13.465 -17.204 1.00 87.06 90 ALA A N 1
ATOM 654 C CA . ALA A 1 90 ? -4.989 14.584 -16.269 1.00 87.06 90 ALA A CA 1
ATOM 655 C C . ALA A 1 90 ? -4.411 14.125 -14.911 1.00 87.06 90 ALA A C 1
ATOM 657 O O . ALA A 1 90 ? -4.722 13.009 -14.473 1.00 87.06 90 ALA A O 1
ATOM 658 N N . PRO A 1 91 ? -3.638 14.982 -14.207 1.00 87.62 91 PRO A N 1
ATOM 659 C CA . PRO A 1 91 ? -3.110 14.656 -12.890 1.00 87.62 91 PRO A CA 1
ATOM 660 C C . PRO A 1 91 ? -4.207 14.153 -11.961 1.00 87.62 91 PRO A C 1
ATOM 662 O O . PRO A 1 91 ? -5.332 14.659 -11.947 1.00 87.62 91 PRO A O 1
ATOM 665 N N . HIS A 1 92 ? -3.879 13.169 -11.126 1.00 89.38 92 HIS A N 1
ATOM 666 C CA . HIS A 1 92 ? -4.873 12.558 -10.248 1.00 89.38 92 HIS A CA 1
ATOM 667 C C . HIS A 1 92 ? -5.412 13.529 -9.176 1.00 89.38 92 HIS A C 1
ATOM 669 O O . HIS A 1 92 ? -6.414 13.217 -8.533 1.00 89.38 92 HIS A O 1
ATOM 675 N N . GLY A 1 93 ? -4.813 14.708 -9.004 1.00 89.69 93 GLY A N 1
ATOM 676 C CA . GLY A 1 93 ? -5.350 15.785 -8.169 1.00 89.69 93 GLY A CA 1
ATOM 677 C C . GLY A 1 93 ? -5.187 15.564 -6.663 1.00 89.69 93 GLY A C 1
ATOM 678 O O . GLY A 1 93 ? -5.776 16.299 -5.877 1.00 89.69 93 GLY A O 1
ATOM 679 N N . CYS A 1 94 ? -4.411 14.562 -6.236 1.00 92.44 94 CYS A N 1
ATOM 680 C CA . CYS A 1 94 ? -4.022 14.397 -4.837 1.00 92.44 94 CYS A CA 1
ATOM 681 C C . CYS A 1 94 ? -2.694 15.117 -4.575 1.00 92.44 94 CYS A C 1
ATOM 683 O O . CYS A 1 94 ? -1.695 14.823 -5.220 1.00 92.44 94 CYS A O 1
ATOM 685 N N . SER A 1 95 ? -2.661 16.002 -3.580 1.00 93.06 95 SER A N 1
ATOM 686 C CA . SER A 1 95 ? -1.450 16.727 -3.166 1.00 93.06 95 SER A CA 1
ATOM 687 C C . SER A 1 95 ? -0.503 15.915 -2.270 1.00 93.06 95 SER A C 1
ATOM 689 O O . SER A 1 95 ? 0.593 16.373 -1.961 1.00 93.06 95 SER A O 1
ATOM 691 N N . LEU A 1 96 ? -0.919 14.723 -1.824 1.00 91.31 96 LEU A N 1
ATOM 692 C CA . LEU A 1 96 ? -0.162 13.878 -0.889 1.00 91.31 96 LEU A CA 1
ATOM 693 C C . LEU A 1 96 ? 0.637 12.762 -1.571 1.00 91.31 96 LEU A C 1
ATOM 695 O O . LEU A 1 96 ? 1.472 12.130 -0.925 1.00 91.31 96 LEU A O 1
ATOM 699 N N . CYS A 1 97 ? 0.351 12.474 -2.840 1.00 91.06 97 CYS A N 1
ATOM 700 C CA . CYS A 1 97 ? 0.911 11.333 -3.559 1.00 91.06 97 CYS A CA 1
ATOM 701 C C . CYS A 1 97 ? 1.758 11.793 -4.744 1.00 91.06 97 CYS A C 1
ATOM 703 O O . CYS A 1 97 ? 1.438 12.825 -5.333 1.00 91.06 97 CYS A O 1
ATOM 705 N N . PRO A 1 98 ? 2.785 11.017 -5.127 1.00 90.50 98 PRO A N 1
ATOM 706 C CA . PRO A 1 98 ? 3.511 11.267 -6.363 1.00 90.50 98 PRO A CA 1
ATOM 707 C C . PRO A 1 98 ? 2.597 11.082 -7.584 1.00 90.50 98 PRO A C 1
ATOM 709 O O . PRO A 1 98 ? 1.525 10.471 -7.502 1.00 90.50 98 PRO A O 1
ATOM 712 N N . ASP A 1 99 ? 3.020 11.615 -8.728 1.00 91.19 99 ASP A N 1
ATOM 713 C CA . ASP A 1 99 ? 2.225 11.596 -9.962 1.00 91.19 99 ASP A CA 1
ATOM 714 C C . ASP A 1 99 ? 1.984 10.179 -10.485 1.00 91.19 99 ASP A C 1
ATOM 716 O O . ASP A 1 99 ? 0.929 9.899 -11.054 1.00 91.19 99 ASP A O 1
ATOM 720 N N . ASN A 1 100 ? 2.928 9.266 -10.250 1.00 92.00 100 ASN A N 1
ATOM 721 C CA . ASN A 1 100 ? 2.891 7.928 -10.821 1.00 92.00 100 ASN A CA 1
ATOM 722 C C . ASN A 1 100 ? 1.836 7.021 -10.173 1.00 92.00 100 ASN A C 1
ATOM 724 O O . ASN A 1 100 ? 1.228 6.219 -10.878 1.00 92.00 100 ASN A O 1
ATOM 728 N N . MET A 1 101 ? 1.585 7.138 -8.864 1.00 92.75 101 MET A N 1
ATOM 729 C CA . MET A 1 101 ? 0.641 6.266 -8.164 1.00 92.75 101 MET A CA 1
ATOM 730 C C . MET A 1 101 ? 0.032 6.932 -6.925 1.00 92.75 101 MET A C 1
ATOM 732 O O . MET A 1 101 ? 0.715 7.447 -6.045 1.00 92.75 101 MET A O 1
ATOM 736 N N . CYS A 1 102 ? -1.297 6.856 -6.807 1.00 95.38 102 CYS A N 1
ATOM 737 C CA . CYS A 1 102 ? -2.034 7.348 -5.642 1.00 95.38 102 CYS A CA 1
ATOM 738 C C . CYS A 1 102 ? -2.719 6.183 -4.931 1.00 95.38 102 CYS A C 1
ATOM 740 O O . CYS A 1 102 ? -3.844 5.799 -5.275 1.00 95.38 102 CYS A O 1
ATOM 742 N N . LYS A 1 103 ? -2.061 5.656 -3.894 1.00 94.56 103 LYS A N 1
ATOM 743 C CA . LYS A 1 103 ? -2.577 4.537 -3.093 1.00 94.56 103 LYS A CA 1
ATOM 744 C C . LYS A 1 103 ? -3.932 4.846 -2.457 1.00 94.56 103 LYS A C 1
ATOM 746 O O . LYS A 1 103 ? -4.802 3.984 -2.406 1.00 94.56 103 LYS A O 1
ATOM 751 N N . GLY A 1 104 ? -4.184 6.103 -2.084 1.00 94.69 104 GLY A N 1
ATOM 752 C CA . GLY A 1 104 ? -5.494 6.517 -1.585 1.00 94.69 104 GLY A CA 1
ATOM 753 C C . GLY A 1 104 ? -6.608 6.426 -2.633 1.00 94.69 104 GLY A C 1
ATOM 754 O O . GLY A 1 104 ? -7.745 6.100 -2.297 1.00 94.69 104 GLY A O 1
ATOM 755 N N . LYS A 1 105 ? -6.356 6.729 -3.913 1.00 93.94 105 LYS A N 1
ATOM 756 C CA . LYS A 1 105 ? -7.373 6.516 -4.965 1.00 93.94 105 LYS A CA 1
ATOM 757 C C . LYS A 1 105 ? -7.643 5.031 -5.183 1.00 93.94 105 LYS A C 1
ATOM 759 O O . LYS A 1 105 ? -8.799 4.647 -5.325 1.00 93.94 105 LYS A O 1
ATOM 764 N N . ILE A 1 106 ? -6.592 4.218 -5.152 1.00 94.19 106 ILE A N 1
ATOM 765 C CA . ILE A 1 106 ? -6.692 2.762 -5.283 1.00 94.19 106 ILE A CA 1
ATOM 766 C C . ILE A 1 106 ? -7.515 2.175 -4.132 1.00 94.19 106 ILE A C 1
ATOM 768 O O . ILE A 1 106 ? -8.461 1.436 -4.389 1.00 94.19 106 ILE A O 1
ATOM 772 N N . LEU A 1 107 ? -7.243 2.574 -2.885 1.00 93.62 107 LEU A N 1
ATOM 773 C CA . LEU A 1 107 ? -8.045 2.167 -1.729 1.00 93.62 107 LEU A CA 1
ATOM 774 C C . LEU A 1 107 ? -9.519 2.567 -1.892 1.00 93.62 107 LEU A C 1
ATOM 776 O O . LEU A 1 107 ? -10.396 1.743 -1.666 1.00 93.62 107 LEU A O 1
ATOM 780 N N . GLY A 1 108 ? -9.794 3.787 -2.367 1.00 92.69 108 GLY A N 1
ATOM 781 C CA . GLY A 1 108 ? -11.164 4.232 -2.645 1.00 92.69 108 GLY A CA 1
ATOM 782 C C . GLY A 1 108 ? -11.886 3.364 -3.685 1.00 92.69 108 GLY A C 1
ATOM 783 O O . GLY A 1 108 ? -13.057 3.039 -3.505 1.00 92.69 108 GLY A O 1
ATOM 784 N N . ARG A 1 109 ? -11.186 2.921 -4.742 1.00 92.38 109 ARG A N 1
ATOM 785 C CA . ARG A 1 109 ? -11.722 1.950 -5.715 1.00 92.38 109 ARG A CA 1
ATOM 786 C C . ARG A 1 109 ? -12.050 0.619 -5.038 1.00 92.38 109 ARG A C 1
ATOM 788 O O . ARG A 1 109 ? -13.131 0.087 -5.258 1.00 92.38 109 ARG A O 1
ATOM 795 N N . ILE A 1 110 ? -11.134 0.101 -4.221 1.00 89.9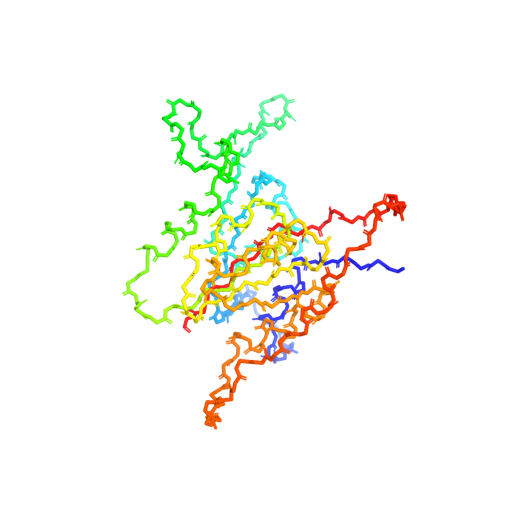4 110 ILE A N 1
ATOM 796 C CA . ILE A 1 110 ? -11.305 -1.172 -3.504 1.00 89.94 110 ILE A CA 1
ATOM 797 C C . ILE A 1 110 ? -12.481 -1.100 -2.515 1.00 89.94 110 ILE A C 1
ATOM 799 O O . ILE A 1 110 ? -13.231 -2.061 -2.373 1.00 89.94 110 ILE A O 1
ATOM 803 N N . GLN A 1 111 ? -12.674 0.038 -1.849 1.00 87.94 111 GLN A N 1
ATOM 804 C CA . GLN A 1 111 ? -13.820 0.267 -0.968 1.00 87.94 111 GLN A CA 1
ATOM 805 C C . GLN A 1 111 ? -15.146 0.294 -1.750 1.00 87.94 111 GLN A C 1
ATOM 807 O O . GLN A 1 111 ? -16.150 -0.225 -1.267 1.00 87.94 111 GLN A O 1
ATOM 812 N N . ALA A 1 112 ? -15.151 0.853 -2.965 1.00 87.75 112 ALA A N 1
ATOM 813 C CA . ALA A 1 112 ? -16.348 0.991 -3.797 1.00 87.75 112 ALA A CA 1
ATOM 814 C C . ALA A 1 112 ? -16.801 -0.310 -4.483 1.00 87.75 112 ALA A C 1
ATOM 816 O O . ALA A 1 112 ? -17.983 -0.458 -4.787 1.00 87.75 112 ALA A O 1
ATOM 817 N N . THR A 1 113 ? -15.902 -1.268 -4.724 1.00 79.19 113 THR A N 1
ATOM 818 C CA . THR A 1 113 ? -16.233 -2.543 -5.392 1.00 79.19 113 THR A CA 1
ATOM 819 C C . THR A 1 113 ? -16.989 -3.533 -4.499 1.00 79.19 113 THR A C 1
ATOM 821 O O . THR A 1 113 ? -17.303 -4.642 -4.929 1.00 79.19 113 THR A O 1
ATOM 824 N N . GLY A 1 114 ? -17.314 -3.154 -3.261 1.00 65.25 114 GLY A N 1
ATOM 825 C CA . GLY A 1 114 ? -17.978 -4.013 -2.298 1.00 65.25 114 GLY A CA 1
ATOM 826 C C . GLY A 1 114 ? -19.391 -3.554 -1.907 1.00 65.25 114 GLY A C 1
ATOM 827 O O . GLY A 1 114 ? -19.572 -2.472 -1.367 1.00 65.25 114 GLY A O 1
ATOM 828 N N . SER A 1 115 ? -20.384 -4.441 -2.026 1.00 54.22 115 SER A N 1
ATOM 829 C CA . SER A 1 115 ? -21.804 -4.186 -1.696 1.00 54.22 115 SER A CA 1
ATOM 830 C C . SER A 1 115 ? -22.178 -4.222 -0.199 1.00 54.22 115 SER A C 1
ATOM 832 O O . SER A 1 115 ? -23.176 -3.628 0.200 1.00 54.22 115 SER A O 1
ATOM 834 N N . ASP A 1 116 ? -21.400 -4.906 0.646 1.00 58.22 116 ASP A N 1
ATOM 835 C CA . ASP A 1 116 ? -21.700 -5.078 2.078 1.00 58.22 116 ASP A CA 1
ATOM 836 C C . ASP A 1 116 ? -21.221 -3.943 2.990 1.00 58.22 116 ASP A C 1
ATOM 838 O O . ASP A 1 116 ? -20.034 -3.623 3.069 1.00 58.22 116 ASP A O 1
ATOM 842 N N . LYS A 1 117 ? -22.158 -3.423 3.789 1.00 54.69 117 LYS A N 1
ATOM 843 C CA . LYS A 1 117 ? -21.974 -2.344 4.777 1.00 54.69 117 LYS A CA 1
ATOM 844 C C . LYS A 1 117 ? -21.188 -2.744 6.043 1.00 54.69 117 LYS A C 1
ATOM 846 O O . LYS A 1 117 ? -21.195 -1.995 7.011 1.00 54.69 117 LYS A O 1
ATOM 851 N N . LYS A 1 118 ? -20.557 -3.925 6.077 1.00 63.28 118 LYS A N 1
ATOM 852 C CA . LYS A 1 118 ? -19.859 -4.474 7.263 1.00 63.28 118 LYS A CA 1
ATOM 853 C C . LYS A 1 118 ? -18.360 -4.741 7.059 1.00 63.28 118 LYS A C 1
ATOM 855 O O . LYS A 1 118 ? -17.737 -5.353 7.922 1.00 63.28 118 LYS A O 1
ATOM 860 N N . ARG A 1 119 ? -17.768 -4.302 5.943 1.00 75.56 119 ARG A N 1
ATOM 861 C CA . ARG A 1 119 ? -16.334 -4.523 5.694 1.00 75.56 119 ARG A CA 1
ATOM 862 C C . ARG A 1 119 ? -15.484 -3.669 6.628 1.00 75.56 119 ARG A C 1
ATOM 864 O O . ARG A 1 119 ? -15.720 -2.471 6.733 1.00 75.56 119 ARG A O 1
ATOM 871 N N . ARG A 1 120 ? -14.484 -4.300 7.247 1.00 85.88 120 ARG A N 1
ATOM 872 C CA . ARG A 1 120 ? -13.391 -3.620 7.951 1.00 85.88 120 ARG A CA 1
ATOM 873 C C . ARG A 1 120 ? -12.098 -3.779 7.171 1.00 85.88 120 ARG A C 1
ATOM 875 O O . ARG A 1 120 ? -11.770 -4.887 6.730 1.00 85.88 120 ARG A O 1
ATOM 882 N N . PHE A 1 121 ? -11.375 -2.681 7.028 1.00 90.19 121 PHE A N 1
ATOM 883 C CA . PHE A 1 121 ? -10.082 -2.613 6.370 1.00 90.19 121 PHE A CA 1
ATOM 884 C C . PHE A 1 121 ? -8.971 -2.517 7.409 1.00 90.19 121 PHE A C 1
ATOM 886 O O . PHE A 1 121 ? -9.043 -1.725 8.346 1.00 90.19 121 PHE A O 1
ATOM 893 N N . ILE A 1 122 ? -7.924 -3.312 7.219 1.00 93.12 122 ILE A N 1
ATOM 894 C CA . ILE A 1 122 ? -6.661 -3.168 7.935 1.00 93.12 122 ILE A CA 1
ATOM 895 C C . ILE A 1 122 ? -5.607 -2.820 6.888 1.00 93.12 122 ILE A C 1
ATOM 897 O O . ILE A 1 122 ? -5.310 -3.626 6.004 1.00 93.12 122 ILE A O 1
ATOM 901 N N . TYR A 1 123 ? -5.068 -1.609 6.969 1.00 94.75 123 TYR A N 1
ATOM 902 C CA . TYR A 1 123 ? -4.018 -1.120 6.086 1.00 94.75 123 TYR A CA 1
ATOM 903 C C . TYR A 1 123 ? -2.670 -1.198 6.791 1.00 94.75 123 TYR A C 1
ATOM 905 O O . TYR A 1 123 ? -2.536 -0.671 7.891 1.00 94.75 123 TYR A O 1
ATOM 913 N N . ILE A 1 124 ? -1.660 -1.797 6.166 1.00 95.81 124 ILE A N 1
ATOM 914 C CA . ILE A 1 124 ? -0.318 -1.929 6.745 1.00 95.81 124 ILE A CA 1
ATOM 915 C C . ILE A 1 124 ? 0.686 -1.185 5.872 1.00 95.81 124 ILE A C 1
ATOM 917 O O . ILE A 1 124 ? 0.752 -1.426 4.668 1.00 95.81 124 ILE A O 1
ATOM 921 N N . GLY A 1 125 ? 1.493 -0.314 6.475 1.00 90.69 125 GLY A N 1
ATOM 922 C CA . GLY A 1 125 ? 2.502 0.444 5.743 1.00 90.69 125 GLY A CA 1
ATOM 923 C C . GLY A 1 125 ? 3.519 1.149 6.632 1.00 90.69 125 GLY A C 1
ATOM 924 O O . GLY A 1 125 ? 3.459 1.108 7.862 1.00 90.69 125 GLY A O 1
ATOM 925 N N . ASP A 1 126 ? 4.476 1.799 5.987 1.00 89.69 126 ASP A N 1
ATOM 926 C CA . ASP A 1 126 ? 5.613 2.472 6.616 1.00 89.69 126 ASP A CA 1
ATOM 927 C C . ASP A 1 126 ? 6.012 3.772 5.893 1.00 89.69 126 ASP A C 1
ATOM 929 O O . ASP A 1 126 ? 6.485 4.720 6.522 1.00 89.69 126 ASP A O 1
ATOM 933 N N . GLY A 1 127 ? 5.801 3.854 4.583 1.00 88.50 127 GLY A N 1
ATOM 934 C CA . GLY A 1 127 ? 6.215 4.963 3.737 1.00 88.50 127 GLY A CA 1
ATOM 935 C C . GLY A 1 127 ? 5.307 6.196 3.768 1.00 88.50 127 GLY A C 1
ATOM 936 O O . GLY A 1 127 ? 4.158 6.209 4.207 1.00 88.50 127 GLY A O 1
ATOM 937 N N . LYS A 1 128 ? 5.826 7.298 3.218 1.00 90.88 128 LYS A N 1
ATOM 938 C CA . LYS A 1 128 ? 5.070 8.555 3.085 1.00 90.88 128 LYS A CA 1
ATOM 939 C C . LYS A 1 128 ? 3.830 8.400 2.191 1.00 90.88 128 LYS A C 1
ATOM 941 O O . LYS A 1 128 ? 2.807 9.031 2.451 1.00 90.88 128 LYS A O 1
ATOM 946 N N . GLY A 1 129 ? 3.908 7.556 1.156 1.00 90.06 129 GLY A N 1
ATOM 947 C CA . GLY A 1 129 ? 2.821 7.314 0.193 1.00 90.06 129 GLY A CA 1
ATOM 948 C C . GLY A 1 129 ? 1.547 6.717 0.805 1.00 90.06 129 GLY A C 1
ATOM 949 O O . GLY A 1 129 ? 0.497 6.690 0.161 1.00 90.06 129 GLY A O 1
ATOM 950 N N . ASP A 1 130 ? 1.626 6.301 2.063 1.00 95.31 130 ASP A N 1
ATOM 951 C CA . ASP A 1 130 ? 0.609 5.517 2.770 1.00 95.31 130 ASP A CA 1
ATOM 952 C C . ASP A 1 130 ? -0.217 6.356 3.721 1.00 95.31 130 ASP A C 1
ATOM 954 O O . ASP A 1 130 ? -1.262 5.937 4.221 1.00 95.31 130 ASP A O 1
ATOM 958 N N . TYR A 1 131 ? 0.215 7.595 3.915 1.00 96.25 131 TYR A N 1
ATOM 959 C CA . TYR A 1 131 ? -0.541 8.562 4.671 1.00 96.25 131 TYR A CA 1
ATOM 960 C C . TYR A 1 131 ? -1.857 8.903 3.957 1.00 96.25 131 TYR A C 1
ATOM 962 O O . TYR A 1 131 ? -2.918 8.935 4.574 1.00 96.25 131 TYR A O 1
ATOM 970 N N . CYS A 1 132 ? -1.827 9.047 2.627 1.00 95.69 132 CYS A N 1
ATOM 971 C CA . CYS A 1 132 ? -3.024 9.309 1.824 1.00 95.69 132 CYS A CA 1
ATOM 972 C C . CYS A 1 132 ? -4.127 8.238 1.979 1.00 95.69 132 CYS A C 1
ATOM 974 O O . CYS A 1 132 ? -5.267 8.619 2.248 1.00 95.69 132 CYS A O 1
ATOM 976 N N . PRO A 1 133 ? -3.862 6.926 1.813 1.00 95.50 133 PRO A N 1
ATOM 977 C CA . PRO A 1 133 ? -4.869 5.903 2.087 1.00 95.50 133 PRO A CA 1
ATOM 978 C C . PRO A 1 133 ? -5.263 5.833 3.567 1.00 95.50 133 PRO A C 1
ATOM 980 O O . PRO A 1 133 ? -6.444 5.643 3.841 1.00 95.50 133 PRO A O 1
ATOM 983 N N . SER A 1 134 ? -4.345 6.074 4.510 1.00 96.38 134 SER A N 1
ATOM 984 C CA . SER A 1 134 ? -4.666 6.093 5.949 1.00 96.38 134 SER A CA 1
ATOM 985 C C . SER A 1 134 ? -5.742 7.128 6.307 1.00 96.38 134 SER A C 1
ATOM 987 O O . SER A 1 134 ? -6.628 6.848 7.110 1.00 96.38 134 SER A O 1
ATOM 989 N N . LEU A 1 135 ? -5.731 8.297 5.655 1.00 96.56 135 LEU A N 1
ATOM 990 C CA . LEU A 1 135 ? -6.754 9.342 5.819 1.00 96.56 135 LEU A CA 1
ATOM 991 C C . LEU A 1 135 ? -8.134 8.980 5.242 1.00 96.56 135 LEU A C 1
ATOM 993 O O . LEU A 1 135 ? -9.121 9.651 5.538 1.00 96.56 135 LEU A O 1
ATOM 997 N N . LYS A 1 136 ? -8.216 7.960 4.381 1.00 94.88 136 LYS A N 1
ATOM 998 C CA . LYS A 1 136 ? -9.468 7.530 3.733 1.00 94.88 136 LYS A CA 1
ATOM 999 C C . LYS A 1 136 ? -10.165 6.383 4.453 1.00 94.88 136 LYS A C 1
ATOM 1001 O O . LYS A 1 136 ? -11.276 6.017 4.073 1.00 94.88 136 LYS A O 1
ATOM 1006 N N . LEU A 1 137 ? -9.511 5.801 5.449 1.00 93.56 137 LEU A N 1
ATOM 1007 C CA . LEU A 1 137 ? -10.105 4.768 6.280 1.00 93.56 137 LEU A CA 1
ATOM 1008 C C . LEU A 1 137 ? -11.124 5.384 7.242 1.00 93.56 137 LEU A C 1
ATOM 1010 O O . LEU A 1 137 ? -10.976 6.526 7.689 1.00 93.56 137 LEU A O 1
ATOM 1014 N N . GLY A 1 138 ? -12.191 4.636 7.503 1.00 92.25 138 GLY A N 1
ATOM 1015 C CA . GLY A 1 138 ? -13.310 5.059 8.331 1.00 92.25 138 GLY A CA 1
ATOM 1016 C C . GLY A 1 138 ? -13.168 4.653 9.795 1.00 92.25 138 GLY A C 1
ATOM 1017 O O . GLY A 1 138 ? -12.175 4.071 10.227 1.00 92.25 138 GLY A O 1
ATOM 1018 N N . GLU A 1 139 ? -14.207 4.956 10.567 1.00 92.38 139 GLU A N 1
ATOM 1019 C CA . GLU A 1 139 ? -14.344 4.433 11.924 1.00 92.38 139 GLU A CA 1
ATOM 1020 C C . GLU A 1 139 ? -14.491 2.906 11.888 1.00 92.38 139 GLU A C 1
ATOM 1022 O O . GLU A 1 139 ? -15.249 2.360 11.086 1.00 92.38 139 GLU A O 1
ATOM 1027 N N . GLY A 1 140 ? -13.761 2.213 12.764 1.00 89.56 140 GLY A N 1
ATOM 1028 C CA . GLY A 1 140 ? -13.728 0.749 12.808 1.00 89.56 140 GLY A CA 1
ATOM 1029 C C . GLY A 1 140 ? -12.742 0.097 11.834 1.00 89.56 140 GLY A C 1
ATOM 1030 O O . GLY A 1 140 ? -12.562 -1.119 11.911 1.00 89.56 140 GLY A O 1
ATOM 1031 N N . ASP A 1 141 ? -12.091 0.876 10.967 1.00 92.44 141 ASP A N 1
ATOM 1032 C CA . ASP A 1 141 ? -10.918 0.442 10.207 1.00 92.44 141 ASP A CA 1
ATOM 1033 C C . ASP A 1 141 ? -9.633 0.614 11.033 1.00 92.44 141 ASP A C 1
ATOM 1035 O O . ASP A 1 141 ? -9.604 1.306 12.056 1.00 92.44 141 ASP A O 1
ATOM 1039 N N . HIS A 1 142 ? -8.548 -0.001 10.564 1.00 94.12 142 HIS A N 1
ATOM 1040 C CA . HIS A 1 142 ? -7.267 -0.031 11.260 1.00 94.12 142 HIS A CA 1
ATOM 1041 C C . HIS A 1 142 ? -6.104 0.357 10.337 1.00 94.12 142 HIS A C 1
ATOM 1043 O O . HIS A 1 142 ? -6.028 -0.089 9.191 1.00 94.12 142 HIS A O 1
ATOM 1049 N N . VAL A 1 143 ? -5.159 1.140 10.859 1.00 95.56 143 VAL A N 1
ATOM 1050 C CA . VAL A 1 143 ? -3.860 1.420 10.231 1.00 95.56 143 VAL A CA 1
ATOM 1051 C C . VAL A 1 143 ? -2.765 0.804 11.079 1.00 95.56 143 VAL A C 1
ATOM 1053 O O . VAL A 1 143 ? -2.663 1.102 12.264 1.00 95.56 143 VAL A O 1
ATOM 1056 N N . MET A 1 144 ? -1.906 -0.004 10.473 1.00 95.44 144 MET A N 1
ATOM 1057 C CA . MET A 1 144 ? -0.736 -0.580 11.117 1.00 95.44 144 MET A CA 1
ATOM 1058 C C . MET A 1 144 ? 0.535 0.083 10.592 1.00 95.44 144 MET A C 1
ATOM 1060 O O . MET A 1 144 ? 1.087 -0.320 9.564 1.00 95.44 144 MET A O 1
ATOM 1064 N N . ALA A 1 145 ? 0.976 1.130 11.287 1.00 93.81 145 ALA A N 1
ATOM 1065 C CA . ALA A 1 145 ? 2.103 1.958 10.873 1.00 93.81 145 ALA A CA 1
ATOM 1066 C C . ALA A 1 145 ? 3.415 1.488 11.507 1.00 93.81 145 ALA A C 1
ATOM 1068 O O . ALA A 1 145 ? 3.482 1.258 12.714 1.00 93.81 145 ALA A O 1
ATOM 1069 N N . ARG A 1 146 ? 4.477 1.368 10.709 1.00 93.00 146 ARG A N 1
ATOM 1070 C CA . ARG A 1 146 ? 5.787 0.981 11.239 1.00 93.00 146 ARG A CA 1
ATOM 1071 C C . ARG A 1 146 ? 6.405 2.107 12.071 1.00 93.00 146 ARG A C 1
ATOM 1073 O O . ARG A 1 146 ? 6.603 3.205 11.557 1.00 93.00 146 ARG A O 1
ATOM 1080 N N . GLU A 1 147 ? 6.741 1.838 13.328 1.00 92.50 147 GLU A N 1
ATOM 1081 C CA . GLU A 1 147 ? 7.336 2.833 14.230 1.00 92.50 147 GLU A CA 1
ATOM 1082 C C . GLU A 1 147 ? 8.654 3.378 13.674 1.00 92.50 147 GLU A C 1
ATOM 1084 O O . GLU A 1 147 ? 9.491 2.615 13.191 1.00 92.50 147 GLU A O 1
ATOM 1089 N N . ASN A 1 148 ? 8.857 4.691 13.813 1.00 92.00 148 ASN A N 1
ATOM 1090 C CA . ASN A 1 148 ? 10.045 5.425 13.349 1.00 92.00 148 ASN A CA 1
ATOM 1091 C C . ASN A 1 148 ? 10.225 5.469 11.818 1.00 92.00 148 ASN A C 1
ATOM 1093 O O . ASN A 1 148 ? 11.330 5.696 11.328 1.00 92.00 148 ASN A O 1
ATOM 1097 N N . TYR A 1 149 ? 9.149 5.242 11.057 1.00 90.50 149 TYR A N 1
ATOM 1098 C CA . TYR A 1 149 ? 9.115 5.403 9.599 1.00 90.50 149 TYR A CA 1
ATOM 1099 C C . TYR A 1 149 ? 8.210 6.581 9.194 1.00 90.50 149 TYR A C 1
ATOM 1101 O O . TYR A 1 149 ? 7.408 7.051 10.006 1.00 90.50 149 TYR A O 1
ATOM 1109 N N . PRO A 1 150 ? 8.311 7.097 7.952 1.00 94.19 150 PRO A N 1
ATOM 1110 C CA . PRO A 1 150 ? 7.594 8.305 7.539 1.00 94.19 150 PRO A CA 1
ATOM 1111 C C . PRO A 1 150 ? 6.078 8.291 7.789 1.00 94.19 150 PRO A C 1
ATOM 1113 O O . PRO A 1 150 ? 5.534 9.317 8.192 1.00 94.19 150 PRO A O 1
ATOM 1116 N N . LEU A 1 151 ? 5.395 7.155 7.595 1.00 94.12 151 LEU A N 1
ATOM 1117 C CA . LEU A 1 151 ? 3.963 7.032 7.891 1.00 94.12 151 LEU A CA 1
ATOM 1118 C C . LEU A 1 151 ? 3.669 7.306 9.368 1.00 94.12 151 LEU A C 1
ATOM 1120 O O . LEU A 1 151 ? 2.749 8.055 9.683 1.00 94.12 151 LEU A O 1
ATOM 1124 N N . TRP A 1 152 ? 4.456 6.703 10.260 1.00 93.56 152 TRP A N 1
ATOM 1125 C CA . TRP A 1 152 ? 4.301 6.849 11.704 1.00 93.56 152 TRP A CA 1
ATOM 1126 C C . TRP A 1 152 ? 4.414 8.310 12.130 1.00 93.56 152 TRP A C 1
ATOM 1128 O O . TRP A 1 152 ? 3.508 8.820 12.781 1.00 93.56 152 TRP A O 1
ATOM 1138 N N . HIS A 1 153 ? 5.459 9.008 11.679 1.00 95.12 153 HIS A N 1
ATOM 1139 C CA . HIS A 1 153 ? 5.650 10.424 11.998 1.00 95.12 153 HIS A CA 1
ATOM 1140 C C . HIS A 1 153 ? 4.484 11.292 11.507 1.00 95.12 153 HIS A C 1
ATOM 1142 O O . HIS A 1 153 ? 3.933 12.069 12.279 1.00 95.12 153 HIS A O 1
ATOM 1148 N N . LEU A 1 154 ? 4.025 11.092 10.266 1.00 96.62 154 LEU A N 1
ATOM 1149 C CA . LEU A 1 154 ? 2.890 11.844 9.718 1.00 96.62 154 LEU A CA 1
ATOM 1150 C C . LEU A 1 154 ? 1.592 11.615 10.501 1.00 96.62 154 LEU A C 1
ATOM 1152 O O . LEU A 1 154 ? 0.802 12.548 10.664 1.00 96.62 154 LEU A O 1
ATOM 1156 N N . ILE A 1 155 ? 1.366 10.388 10.977 1.00 96.12 155 ILE A N 1
ATOM 1157 C CA . ILE A 1 155 ? 0.220 10.050 11.823 1.00 96.12 155 ILE A CA 1
ATOM 1158 C C . ILE A 1 155 ? 0.345 10.710 13.195 1.00 96.12 155 ILE A C 1
ATOM 1160 O O . ILE A 1 155 ? -0.640 11.267 13.674 1.00 96.12 155 ILE A O 1
ATOM 1164 N N . CYS A 1 156 ? 1.524 10.678 13.815 1.00 95.25 156 CYS A N 1
ATOM 1165 C CA . CYS A 1 156 ? 1.760 11.329 15.101 1.00 95.25 156 CYS A CA 1
ATOM 1166 C C . CYS A 1 156 ? 1.519 12.842 15.023 1.00 95.25 156 CYS A C 1
ATOM 1168 O O . CYS A 1 156 ? 0.812 13.385 15.871 1.00 95.25 156 CYS A O 1
ATOM 1170 N N . ASP A 1 157 ? 2.013 13.492 13.970 1.00 95.69 157 ASP A N 1
ATOM 1171 C CA . ASP A 1 157 ? 1.891 14.941 13.772 1.00 95.69 157 ASP A CA 1
ATOM 1172 C C . ASP A 1 157 ? 0.447 15.392 13.485 1.00 95.69 157 ASP A C 1
ATOM 1174 O O . ASP A 1 157 ? 0.080 16.540 13.731 1.00 95.69 157 ASP A O 1
ATOM 1178 N N . ASN A 1 158 ? -0.391 14.502 12.943 1.00 94.31 158 ASN A N 1
ATOM 1179 C CA . ASN A 1 158 ? -1.711 14.847 12.404 1.00 94.31 158 ASN A CA 1
ATOM 1180 C C . ASN A 1 158 ? -2.810 13.873 12.843 1.00 94.31 158 ASN A C 1
ATOM 1182 O O . ASN A 1 158 ? -3.747 13.591 12.089 1.00 94.31 158 ASN A O 1
ATOM 1186 N N . LYS A 1 159 ? -2.698 13.336 14.057 1.00 88.25 159 LYS A N 1
ATOM 1187 C CA . LYS A 1 159 ? -3.551 12.253 14.562 1.00 88.25 159 LYS A CA 1
ATOM 1188 C C . LYS A 1 159 ? -5.048 12.540 14.426 1.00 88.25 159 LYS A C 1
ATOM 1190 O O . LYS A 1 159 ? -5.815 11.654 14.071 1.00 88.25 159 LYS A O 1
ATOM 1195 N N . GLN A 1 160 ? -5.461 13.779 14.675 1.00 92.19 160 GLN A N 1
ATOM 1196 C CA . GLN A 1 160 ? -6.848 14.245 14.597 1.00 92.19 160 GLN A CA 1
ATOM 1197 C C . GLN A 1 160 ? -7.486 14.107 13.206 1.00 92.19 160 GLN A C 1
ATOM 1199 O O . GLN A 1 160 ? -8.707 14.177 13.092 1.00 92.19 160 GLN A O 1
ATOM 1204 N N . LEU A 1 161 ? -6.683 13.944 12.150 1.00 94.88 161 LEU A N 1
ATOM 1205 C CA . LEU A 1 161 ? -7.179 13.758 10.786 1.00 94.88 161 LEU A CA 1
ATOM 1206 C C . LEU A 1 161 ? -7.518 12.292 10.476 1.00 94.88 161 LEU A C 1
ATOM 1208 O O . LEU A 1 161 ? -8.210 12.029 9.492 1.00 94.88 161 LEU A O 1
ATOM 1212 N N . LEU A 1 162 ? -7.045 11.342 11.291 1.00 94.88 162 LEU A N 1
ATOM 1213 C CA . LEU A 1 162 ? -7.324 9.920 11.116 1.00 94.88 162 LEU A CA 1
ATOM 1214 C C . LEU A 1 162 ? -8.603 9.522 11.854 1.00 94.88 162 LEU A C 1
ATOM 1216 O O . LEU A 1 162 ? -8.782 9.823 13.031 1.00 94.88 162 LEU A O 1
ATOM 1220 N N . LYS A 1 163 ? -9.466 8.782 11.153 1.00 96.19 163 LYS A N 1
ATOM 1221 C CA . LYS A 1 163 ? -10.660 8.146 11.735 1.00 96.19 163 LYS A CA 1
ATOM 1222 C C . LYS A 1 163 ? -10.419 6.690 12.138 1.00 96.19 163 LYS A C 1
ATOM 1224 O O . LYS A 1 163 ? -11.091 6.184 13.031 1.00 96.19 163 LYS A O 1
ATOM 1229 N N . ALA A 1 164 ? -9.475 6.030 11.471 1.00 95.12 164 ALA A N 1
ATOM 1230 C CA . ALA A 1 164 ? -9.094 4.655 11.755 1.00 95.12 164 ALA A CA 1
ATOM 1231 C C . ALA A 1 164 ? -8.267 4.539 13.041 1.00 95.12 164 ALA A C 1
ATOM 1233 O O . ALA A 1 164 ? -7.529 5.451 13.418 1.00 95.12 164 ALA A O 1
ATOM 1234 N N . GLU A 1 165 ? -8.350 3.378 13.685 1.00 96.38 165 GLU 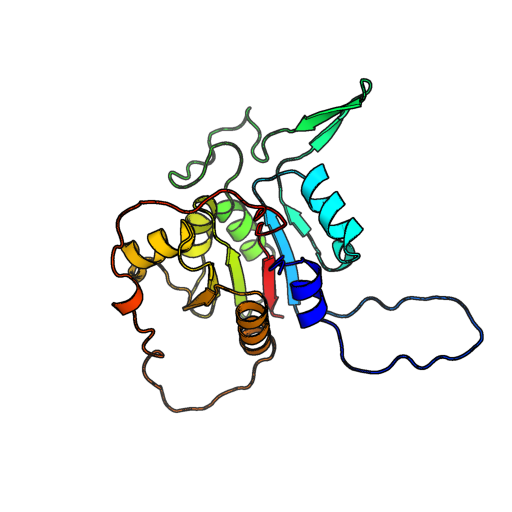A N 1
ATOM 1235 C CA . GLU A 1 165 ? -7.527 3.059 14.848 1.00 96.38 165 GLU A CA 1
ATOM 1236 C C . GLU A 1 165 ? -6.089 2.742 14.411 1.00 96.38 165 GLU A C 1
ATOM 1238 O O . GLU A 1 165 ? -5.865 1.961 13.484 1.00 96.38 165 GLU A O 1
ATOM 1243 N N . VAL A 1 166 ? -5.105 3.336 15.085 1.00 95.75 166 VAL A N 1
ATOM 1244 C CA . VAL A 1 166 ? -3.685 3.198 14.735 1.00 95.75 166 VAL A CA 1
ATOM 1245 C C . VAL A 1 166 ? -3.013 2.162 15.635 1.00 95.75 166 VAL A C 1
ATOM 1247 O O . VAL A 1 166 ? -3.049 2.277 16.858 1.00 95.75 166 VAL A O 1
ATOM 1250 N N . HIS A 1 167 ? -2.341 1.194 15.016 1.00 95.19 167 HIS A N 1
ATOM 1251 C CA . HIS A 1 167 ? -1.646 0.073 15.648 1.00 95.19 167 HIS A CA 1
ATOM 1252 C C . HIS A 1 167 ? -0.169 0.051 15.223 1.00 95.19 167 HIS A C 1
ATOM 1254 O O . HIS A 1 167 ? 0.159 -0.492 14.166 1.00 95.19 167 HIS A O 1
ATOM 1260 N N . PRO A 1 168 ? 0.751 0.649 15.992 1.00 93.88 168 PRO A N 1
ATOM 1261 C CA . PRO A 1 168 ? 2.161 0.627 15.635 1.00 93.88 168 PRO A CA 1
ATOM 1262 C C . PRO A 1 168 ? 2.756 -0.776 15.647 1.00 93.88 168 PRO A C 1
ATOM 1264 O O . PRO A 1 168 ? 2.355 -1.638 16.430 1.00 93.88 168 PRO A O 1
ATOM 1267 N N . TRP A 1 169 ? 3.785 -0.975 14.829 1.00 92.00 169 TRP A N 1
ATOM 1268 C CA . TRP A 1 169 ? 4.605 -2.179 14.873 1.00 92.00 169 TRP A CA 1
ATOM 1269 C C . TRP A 1 169 ? 6.074 -1.863 14.588 1.00 92.00 169 TRP A C 1
ATOM 1271 O O . TRP A 1 169 ? 6.404 -0.952 13.832 1.00 92.00 169 TRP A O 1
ATOM 1281 N N . ASN A 1 170 ? 6.975 -2.641 15.180 1.00 90.31 170 ASN A N 1
ATOM 1282 C CA . ASN A 1 170 ? 8.422 -2.534 14.960 1.00 90.31 170 ASN A CA 1
ATOM 1283 C C . ASN A 1 170 ? 9.093 -3.897 14.706 1.00 90.31 170 ASN A C 1
ATOM 1285 O O . ASN A 1 170 ? 10.277 -3.954 14.375 1.00 90.31 170 ASN A O 1
ATOM 1289 N N . SER A 1 171 ? 8.327 -4.988 14.807 1.00 86.62 171 SER A N 1
ATOM 1290 C CA . SER A 1 171 ? 8.766 -6.361 14.581 1.00 86.62 171 SER A CA 1
ATOM 1291 C C . SER A 1 171 ? 7.683 -7.164 13.858 1.00 86.62 171 SER A C 1
ATOM 1293 O O . SER A 1 171 ? 6.495 -6.841 13.940 1.00 86.62 171 SER A O 1
ATOM 1295 N N . GLY A 1 172 ? 8.096 -8.226 13.157 1.00 81.00 172 GLY A N 1
ATOM 1296 C CA . GLY A 1 172 ? 7.163 -9.137 12.487 1.00 81.00 172 GLY A CA 1
ATOM 1297 C C . GLY A 1 172 ? 6.223 -9.844 13.467 1.00 81.00 172 GLY A C 1
ATOM 1298 O O . GLY A 1 172 ? 5.028 -9.906 13.214 1.00 81.00 172 GLY A O 1
ATOM 1299 N N . GLU A 1 173 ? 6.737 -10.281 14.621 1.00 84.75 173 GLU A N 1
ATOM 1300 C CA . GLU A 1 173 ? 5.942 -10.933 15.674 1.00 84.75 173 GLU A CA 1
ATOM 1301 C C . GLU A 1 173 ? 4.864 -9.997 16.248 1.00 84.75 173 GLU A C 1
ATOM 1303 O O . GLU A 1 173 ? 3.708 -10.385 16.420 1.00 84.75 173 GLU A O 1
ATOM 1308 N N . GLY A 1 174 ? 5.218 -8.733 16.515 1.00 82.62 174 GLY A N 1
ATOM 1309 C CA . GLY A 1 174 ? 4.265 -7.739 17.011 1.00 82.62 174 GLY A CA 1
ATOM 1310 C C . GLY A 1 174 ? 3.167 -7.429 15.992 1.00 82.62 174 GLY A C 1
ATOM 1311 O O . GLY A 1 174 ? 1.991 -7.306 16.356 1.00 82.62 174 GLY A O 1
ATOM 1312 N N . LEU A 1 175 ? 3.544 -7.355 14.712 1.00 84.62 175 LEU A N 1
ATOM 1313 C CA . LEU A 1 175 ? 2.612 -7.176 13.604 1.00 84.62 175 LEU A CA 1
ATOM 1314 C C . LEU A 1 175 ? 1.650 -8.369 13.492 1.00 84.62 175 LEU A C 1
ATOM 1316 O O . LEU A 1 175 ? 0.437 -8.170 13.504 1.00 84.62 175 LEU A O 1
ATOM 1320 N N . GLU A 1 176 ? 2.174 -9.595 13.453 1.00 83.00 176 GLU A N 1
ATOM 1321 C CA . GLU A 1 176 ? 1.401 -10.841 13.377 1.00 83.00 176 GLU A CA 1
ATOM 1322 C C . GLU A 1 176 ? 0.402 -10.970 14.532 1.00 83.00 176 GLU A C 1
ATOM 1324 O O . GLU A 1 176 ? -0.793 -11.168 14.307 1.00 83.00 176 GLU A O 1
ATOM 1329 N N . LYS A 1 177 ? 0.858 -10.780 15.775 1.00 85.50 177 LYS A N 1
ATOM 1330 C CA . LYS A 1 177 ? 0.003 -10.853 16.967 1.00 85.50 177 LYS A CA 1
ATOM 1331 C C . LYS A 1 177 ? -1.175 -9.884 16.887 1.00 85.50 177 LYS A C 1
ATOM 1333 O O . LYS A 1 177 ? -2.304 -10.228 17.247 1.00 85.50 177 LYS A O 1
ATOM 1338 N N . THR A 1 178 ? -0.916 -8.664 16.427 1.00 86.19 178 THR A N 1
ATOM 1339 C CA . THR A 1 178 ? -1.953 -7.639 16.304 1.00 86.19 178 THR A CA 1
ATOM 1340 C C . THR A 1 178 ? -2.903 -7.963 15.154 1.00 86.19 178 THR A C 1
ATOM 1342 O O . THR A 1 178 ? -4.118 -7.888 15.330 1.00 86.19 178 THR A O 1
ATOM 1345 N N . LEU A 1 179 ? -2.383 -8.425 14.015 1.00 84.44 179 LEU A N 1
ATOM 1346 C CA . LEU A 1 179 ? -3.193 -8.876 12.885 1.00 84.44 179 LEU A CA 1
ATOM 1347 C C . LEU A 1 179 ? -4.148 -10.006 13.261 1.00 84.44 179 LEU A C 1
ATOM 1349 O O . LEU A 1 179 ? -5.339 -9.915 12.966 1.00 84.44 179 LEU A O 1
ATOM 1353 N N . LEU A 1 180 ? -3.661 -11.029 13.962 1.00 83.19 180 LEU A N 1
ATOM 1354 C CA . LEU A 1 180 ? -4.476 -12.140 14.453 1.00 83.19 180 LEU A CA 1
ATOM 1355 C C . LEU A 1 180 ? -5.602 -11.659 15.373 1.00 83.19 180 LEU A C 1
ATOM 1357 O O . LEU A 1 180 ? -6.741 -12.107 15.242 1.00 83.19 180 LEU A O 1
ATOM 1361 N N . LYS A 1 181 ? -5.322 -10.700 16.261 1.00 86.19 181 LYS A N 1
ATOM 1362 C CA . LYS A 1 181 ? -6.335 -10.095 17.139 1.00 86.19 181 LYS A CA 1
ATOM 1363 C C . LYS A 1 181 ? -7.421 -9.368 16.336 1.00 86.19 181 LYS A C 1
ATOM 1365 O O . LYS A 1 181 ? -8.611 -9.560 16.597 1.00 86.19 181 LYS A O 1
ATOM 1370 N N . LEU A 1 182 ? -7.027 -8.554 15.356 1.00 84.12 182 LEU A N 1
ATOM 1371 C CA . LEU A 1 182 ? -7.950 -7.758 14.537 1.00 84.12 182 LEU A CA 1
ATOM 1372 C C . LEU A 1 182 ? -8.775 -8.640 13.577 1.00 84.12 182 LEU A C 1
ATOM 1374 O O . LEU A 1 182 ? -9.997 -8.479 13.447 1.00 84.12 182 LEU A O 1
ATOM 1378 N N . ALA A 1 183 ? -8.143 -9.633 12.953 1.00 75.00 183 ALA A N 1
ATOM 1379 C CA . ALA A 1 183 ? -8.782 -10.567 12.030 1.00 75.00 183 ALA A CA 1
ATOM 1380 C C . ALA A 1 183 ? -9.641 -11.626 12.745 1.00 75.00 183 ALA A C 1
ATOM 1382 O O . ALA A 1 183 ? -10.729 -11.947 12.270 1.00 75.00 183 ALA A O 1
ATOM 1383 N N . GLY A 1 184 ? -9.220 -12.116 13.913 1.00 63.12 184 GLY A N 1
ATOM 1384 C CA . GLY A 1 184 ? -9.849 -13.232 14.630 1.00 63.12 184 GLY A CA 1
ATOM 1385 C C . GLY A 1 184 ? -11.190 -12.919 15.298 1.00 63.12 184 GLY A C 1
ATOM 1386 O O . GLY A 1 184 ? -12.036 -13.799 15.372 1.00 63.12 184 GLY A O 1
ATOM 1387 N N . GLY A 1 185 ? -11.434 -11.673 15.721 1.00 52.88 185 GLY A N 1
ATOM 1388 C CA . GLY A 1 185 ? -12.726 -11.230 16.264 1.00 52.88 185 GLY A CA 1
ATOM 1389 C C . GLY A 1 185 ? -13.271 -12.056 17.439 1.00 52.88 185 GLY A C 1
ATOM 1390 O O . GLY A 1 185 ? -14.192 -12.842 17.257 1.00 52.88 185 GLY A O 1
ATOM 1391 N N . GLY A 1 186 ? -12.784 -11.798 18.653 1.00 37.12 186 GLY A N 1
ATOM 1392 C CA . GLY A 1 186 ? -13.592 -11.993 19.858 1.00 37.12 186 GLY A CA 1
ATOM 1393 C C . GLY A 1 186 ? -14.359 -10.707 20.158 1.00 37.12 186 GLY A C 1
ATOM 1394 O O . GLY A 1 186 ? -13.757 -9.636 20.231 1.00 37.12 186 GLY A O 1
ATOM 1395 N N . GLU A 1 187 ? -15.677 -10.800 20.304 1.00 37.56 187 GLU A N 1
ATOM 1396 C CA . GLU A 1 187 ? -16.503 -9.755 20.902 1.00 37.56 187 GLU A CA 1
ATOM 1397 C C . GLU A 1 187 ? -16.047 -9.583 22.360 1.00 37.56 187 GLU A C 1
ATOM 1399 O O . GLU A 1 187 ? -16.255 -10.460 23.194 1.00 37.56 187 GLU A O 1
ATOM 1404 N N . VAL A 1 188 ? -15.362 -8.483 22.672 1.00 35.00 188 VAL A N 1
ATOM 1405 C CA . VAL A 1 188 ? -15.224 -8.048 24.062 1.00 35.00 188 VAL A CA 1
ATOM 1406 C C . 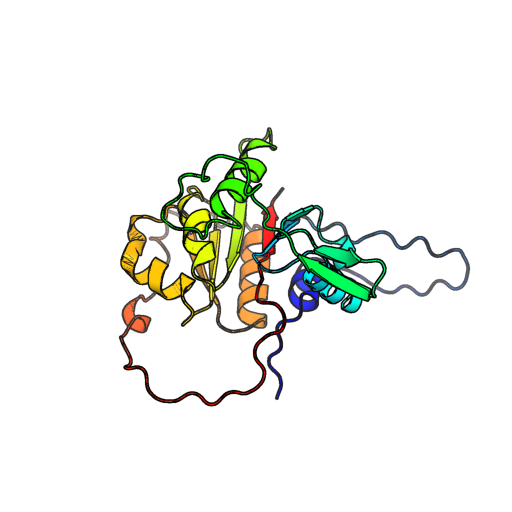VAL A 1 188 ? -16.371 -7.079 24.296 1.00 35.00 188 VAL A C 1
ATOM 1408 O O . VAL A 1 188 ? -16.260 -5.887 24.023 1.00 35.00 188 VAL A O 1
ATOM 1411 N N . THR A 1 189 ? -17.497 -7.595 24.787 1.00 35.03 189 THR A N 1
ATOM 1412 C CA . THR A 1 189 ? -18.432 -6.784 25.565 1.00 35.03 189 THR A CA 1
ATOM 1413 C C . THR A 1 189 ? -17.725 -6.390 26.858 1.00 35.03 189 THR A C 1
ATOM 1415 O O . THR A 1 189 ? -17.873 -7.041 27.891 1.00 35.03 189 THR A O 1
ATOM 1418 N N . SER A 1 190 ? -16.917 -5.338 26.806 1.00 29.22 190 SER A N 1
ATOM 1419 C CA . SER A 1 190 ? -16.663 -4.507 27.974 1.00 29.22 190 SER A CA 1
ATOM 1420 C C . SER A 1 190 ? -17.472 -3.216 27.808 1.00 29.22 190 SER A C 1
ATOM 1422 O O . SER A 1 190 ? -17.571 -2.701 26.690 1.00 29.22 190 SER A O 1
ATOM 1424 N N . PRO A 1 191 ? -18.091 -2.689 28.887 1.00 26.84 191 PRO A N 1
ATOM 1425 C CA . PRO A 1 191 ? -18.690 -1.348 28.864 1.00 26.84 191 PRO A CA 1
ATOM 1426 C C . PRO A 1 191 ? -17.638 -0.352 28.362 1.00 26.84 191 PRO A C 1
ATOM 1428 O O . PRO A 1 191 ? -16.462 -0.665 28.550 1.00 26.84 191 PRO A O 1
ATOM 1431 N N . PRO A 1 192 ? -18.016 0.790 27.740 1.00 28.83 192 PRO A N 1
ATOM 1432 C CA . PRO A 1 192 ? -17.121 1.637 26.950 1.00 28.83 192 PRO A CA 1
ATOM 1433 C C . PRO A 1 192 ? -15.833 1.912 27.718 1.00 28.83 192 PRO A C 1
ATOM 1435 O O . PRO A 1 192 ? -15.749 2.812 28.553 1.00 28.83 192 PRO A O 1
ATOM 1438 N N . ALA A 1 193 ? -14.839 1.068 27.459 1.00 33.59 193 ALA A N 1
ATOM 1439 C CA . ALA A 1 193 ? -13.519 1.217 28.000 1.00 33.59 193 ALA A CA 1
ATOM 1440 C C . ALA A 1 193 ? -12.950 2.346 27.168 1.00 33.59 193 ALA A C 1
ATOM 1442 O O . ALA A 1 193 ? -12.893 2.250 25.939 1.00 33.59 193 ALA A O 1
ATOM 1443 N N . GLN A 1 194 ? -12.647 3.446 27.850 1.00 31.92 194 GLN A N 1
ATOM 1444 C CA . GLN A 1 194 ? -11.934 4.577 27.288 1.00 31.92 194 GLN A CA 1
ATOM 1445 C C . GLN A 1 194 ? -10.874 4.063 26.319 1.00 31.92 194 GLN A C 1
ATOM 1447 O O . GLN A 1 194 ? -10.159 3.115 26.659 1.00 31.92 194 GLN A O 1
ATOM 1452 N N . ALA A 1 195 ? -10.853 4.658 25.119 1.00 34.16 195 ALA A N 1
ATOM 1453 C CA . ALA A 1 195 ? -9.864 4.420 24.078 1.00 34.16 195 ALA A CA 1
ATOM 1454 C C . ALA A 1 195 ? -8.549 3.997 24.726 1.00 34.16 195 ALA A C 1
ATOM 1456 O O . ALA A 1 195 ? -8.035 4.758 25.549 1.00 34.16 195 ALA A O 1
ATOM 1457 N N . SER A 1 196 ? -8.070 2.782 24.429 1.00 37.72 196 SER A N 1
ATOM 1458 C CA . SER A 1 196 ? -6.809 2.292 24.979 1.00 37.72 196 SER A CA 1
ATOM 1459 C C . SER A 1 196 ? -5.791 3.404 24.795 1.00 37.72 196 SER A C 1
ATOM 1461 O O . SER A 1 196 ? -5.499 3.781 23.657 1.00 37.72 196 SER A O 1
ATOM 1463 N N . GLN A 1 197 ? -5.382 4.008 25.911 1.00 42.88 197 GLN A N 1
ATOM 1464 C CA . GLN A 1 197 ? -4.543 5.191 25.926 1.00 42.88 197 GLN A CA 1
ATOM 1465 C C . GLN A 1 197 ? -3.186 4.740 25.410 1.00 42.88 197 GLN A C 1
ATOM 1467 O O . GLN A 1 197 ? -2.344 4.240 26.151 1.00 42.88 197 GLN A O 1
ATOM 1472 N N . PHE A 1 198 ? -3.028 4.811 24.093 1.00 45.56 198 PHE A N 1
ATOM 1473 C CA . PHE A 1 198 ? -1.739 4.666 23.469 1.00 45.56 198 PHE A CA 1
ATOM 1474 C C . PHE A 1 198 ? -0.870 5.777 24.045 1.00 45.56 198 PHE A C 1
ATOM 1476 O O . PHE A 1 198 ? -1.252 6.949 24.016 1.00 45.56 198 PHE A O 1
ATOM 1483 N N . ASP A 1 199 ? 0.249 5.396 24.644 1.00 44.09 199 ASP A N 1
ATOM 1484 C CA . ASP A 1 199 ? 1.140 6.345 25.279 1.00 44.09 199 ASP A CA 1
ATOM 1485 C C . ASP A 1 199 ? 1.973 7.046 24.200 1.00 44.09 199 ASP A C 1
ATOM 1487 O O . ASP A 1 199 ? 3.008 6.558 23.741 1.00 44.09 199 ASP A O 1
ATOM 1491 N N . TYR A 1 200 ? 1.468 8.196 23.754 1.00 47.69 200 TYR A N 1
ATOM 1492 C CA . TYR A 1 200 ? 2.116 9.042 22.754 1.00 47.69 200 TYR A CA 1
ATOM 1493 C C . TYR A 1 200 ? 3.410 9.688 23.264 1.00 47.69 200 TYR A C 1
ATOM 1495 O O . TYR A 1 200 ? 4.091 10.340 22.477 1.00 47.69 200 TYR A O 1
ATOM 1503 N N . SER A 1 201 ? 3.801 9.487 24.528 1.00 46.00 201 SER A N 1
ATOM 1504 C CA . SER A 1 201 ? 5.086 9.968 25.052 1.00 46.00 201 SER A CA 1
ATOM 1505 C C . SER A 1 201 ? 6.301 9.352 24.347 1.00 46.00 201 SER A C 1
ATOM 1507 O O . SER A 1 201 ? 7.375 9.937 24.357 1.00 46.00 201 SER A O 1
ATOM 1509 N N . LYS A 1 202 ? 6.143 8.236 23.619 1.00 47.62 202 LYS A N 1
ATOM 1510 C CA . LYS A 1 202 ? 7.197 7.695 22.737 1.00 47.62 202 LYS A CA 1
ATOM 1511 C C . LYS A 1 202 ? 7.427 8.492 21.446 1.00 47.62 202 LYS A C 1
ATOM 1513 O O . LYS A 1 202 ? 8.331 8.152 20.690 1.00 47.62 202 LYS A O 1
ATOM 1518 N N . CYS A 1 203 ? 6.642 9.538 21.177 1.00 42.50 203 CYS A N 1
ATOM 1519 C CA . CYS A 1 203 ? 6.841 10.430 20.028 1.00 42.50 203 CYS A CA 1
ATOM 1520 C C . CYS A 1 203 ? 7.954 11.471 20.260 1.00 42.50 203 CYS A C 1
ATOM 1522 O O . CYS A 1 203 ? 8.041 12.443 19.511 1.00 42.50 203 CYS A O 1
ATOM 1524 N N . GLU A 1 204 ? 8.782 11.312 21.298 1.00 37.06 204 GLU A N 1
ATO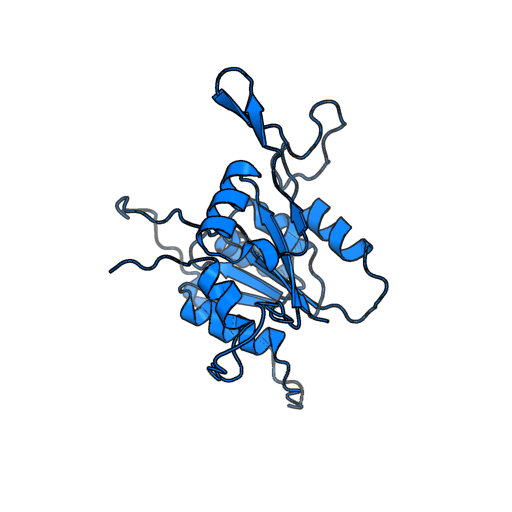M 1525 C CA . GLU A 1 204 ? 9.849 12.259 21.607 1.00 37.06 204 GLU A CA 1
ATOM 1526 C C . GLU A 1 204 ? 10.897 12.345 20.489 1.00 37.06 204 GLU A C 1
ATOM 1528 O O . GLU A 1 204 ? 11.492 11.361 20.040 1.00 37.06 204 GLU A O 1
ATOM 1533 N N . MET A 1 205 ? 11.111 13.585 20.047 1.00 41.12 205 MET A N 1
ATOM 1534 C CA . MET A 1 205 ? 12.061 13.968 19.017 1.00 41.12 205 MET A CA 1
ATOM 1535 C C . MET A 1 205 ? 13.490 13.625 19.438 1.00 41.12 205 MET A C 1
ATOM 1537 O O . MET A 1 205 ? 14.091 14.315 20.260 1.00 41.12 205 MET A O 1
ATOM 1541 N N . SER A 1 206 ? 14.076 12.606 18.815 1.00 29.47 206 SER A N 1
ATOM 1542 C CA . SER A 1 206 ? 15.524 12.404 18.827 1.00 29.47 206 SER A CA 1
ATOM 1543 C C . SER A 1 206 ? 16.119 12.826 17.478 1.00 29.47 206 SER A C 1
ATOM 1545 O O . SER A 1 206 ? 15.690 12.398 16.410 1.00 29.47 206 SER A O 1
ATOM 1547 N N . ASN A 1 207 ? 17.077 13.751 17.564 1.00 29.06 207 ASN A N 1
ATOM 1548 C CA . ASN A 1 207 ? 17.818 14.408 16.483 1.00 29.06 207 ASN A CA 1
ATOM 1549 C C . ASN A 1 207 ? 18.475 13.381 15.519 1.00 29.06 207 ASN A C 1
ATOM 1551 O O . ASN A 1 207 ? 18.903 12.320 15.980 1.00 29.06 207 ASN A O 1
ATOM 1555 N N . PRO A 1 208 ? 18.622 13.662 14.206 1.00 35.94 208 PRO A N 1
ATOM 1556 C CA . PRO A 1 208 ? 19.051 12.674 13.228 1.00 35.94 208 PRO A CA 1
ATOM 1557 C C . PRO A 1 208 ? 20.577 12.560 13.246 1.00 35.94 208 PRO A C 1
ATOM 1559 O O . PRO A 1 208 ? 21.282 13.331 12.598 1.00 35.94 208 PRO A O 1
ATOM 1562 N N . ALA A 1 209 ? 21.111 11.593 13.984 1.00 28.09 209 ALA A N 1
ATOM 1563 C CA . ALA A 1 209 ? 22.515 11.232 13.864 1.00 28.09 209 ALA A CA 1
ATOM 1564 C C . ALA A 1 209 ? 22.709 9.721 14.026 1.00 28.09 209 ALA A C 1
ATOM 1566 O O . ALA A 1 209 ? 22.494 9.153 15.091 1.00 28.09 209 ALA A O 1
ATOM 1567 N N . SER A 1 210 ? 23.203 9.113 12.943 1.00 29.06 210 SER A N 1
ATOM 1568 C CA . SER A 1 210 ? 23.845 7.795 12.846 1.00 29.06 210 SER A CA 1
ATOM 1569 C C . SER A 1 210 ? 22.976 6.535 13.015 1.00 29.06 210 SER A C 1
ATOM 1571 O O . SER A 1 210 ? 22.787 6.020 14.110 1.00 29.06 210 SER A O 1
ATOM 1573 N N . CYS A 1 211 ? 22.581 5.933 11.887 1.00 26.98 211 CYS A N 1
ATOM 1574 C CA . CYS A 1 211 ? 22.373 4.485 11.803 1.00 26.98 211 CYS A CA 1
ATOM 1575 C C . CYS A 1 211 ? 23.061 3.959 10.522 1.00 26.98 211 CYS A C 1
ATOM 1577 O O . CYS A 1 211 ? 22.818 4.517 9.449 1.00 26.98 211 CYS A O 1
ATOM 1579 N N . PRO A 1 212 ? 23.979 2.976 10.610 1.00 23.62 212 PRO A N 1
ATOM 1580 C CA . PRO A 1 212 ? 24.764 2.506 9.468 1.00 23.62 212 PRO A CA 1
ATOM 1581 C C . PRO A 1 212 ? 23.931 1.630 8.510 1.00 23.62 212 PRO A C 1
ATOM 1583 O O . PRO A 1 212 ? 22.938 1.029 8.925 1.00 23.62 212 PRO A O 1
ATOM 1586 N N . PRO A 1 213 ? 24.324 1.523 7.225 1.00 31.72 213 PRO A N 1
ATOM 1587 C CA . PRO A 1 213 ? 23.546 0.820 6.219 1.00 31.72 213 PRO A CA 1
ATOM 1588 C C . PRO A 1 213 ? 23.827 -0.682 6.309 1.00 31.72 213 PRO A C 1
ATOM 1590 O O . PRO A 1 213 ? 24.901 -1.147 5.935 1.00 31.72 213 PRO A O 1
ATOM 1593 N N . SER A 1 214 ? 22.860 -1.470 6.769 1.00 26.44 214 SER A N 1
ATOM 1594 C CA . SER A 1 214 ? 22.896 -2.916 6.541 1.00 26.44 214 SER A CA 1
ATOM 1595 C C . SER A 1 214 ? 21.493 -3.472 6.312 1.00 26.44 214 SER A C 1
ATOM 1597 O O . SER A 1 214 ? 20.683 -3.529 7.233 1.00 26.44 214 SER A O 1
ATOM 1599 N N . CYS A 1 215 ? 21.245 -3.861 5.059 1.00 27.31 215 CYS A N 1
ATOM 1600 C CA . CYS A 1 215 ? 20.219 -4.782 4.564 1.00 27.31 215 CYS A CA 1
ATOM 1601 C C . CYS A 1 215 ? 18.862 -4.774 5.293 1.00 27.31 215 CYS A C 1
ATOM 1603 O O . CYS A 1 215 ? 18.551 -5.692 6.047 1.00 27.31 215 CYS A O 1
ATOM 1605 N N . ALA A 1 216 ? 18.021 -3.779 5.003 1.00 25.39 216 ALA A N 1
ATOM 1606 C CA . ALA A 1 216 ? 16.642 -3.700 5.497 1.00 25.39 216 ALA A CA 1
ATOM 1607 C C . ALA A 1 216 ? 15.658 -3.314 4.378 1.00 25.39 216 ALA A C 1
ATOM 1609 O O . ALA A 1 216 ? 14.869 -2.387 4.523 1.00 25.39 216 ALA A O 1
ATOM 1610 N N . ALA A 1 217 ? 15.732 -4.002 3.237 1.00 25.91 217 ALA A N 1
ATOM 1611 C CA . ALA A 1 217 ? 14.886 -3.720 2.078 1.00 25.91 217 ALA A CA 1
ATOM 1612 C C . ALA A 1 217 ? 14.356 -5.012 1.449 1.00 25.91 217 ALA A C 1
ATOM 1614 O O . ALA A 1 217 ? 14.604 -5.286 0.282 1.00 25.91 217 ALA A O 1
ATOM 1615 N N . LEU A 1 218 ? 13.660 -5.841 2.227 1.00 26.92 218 LEU A N 1
ATOM 1616 C CA . LEU A 1 218 ? 12.894 -6.954 1.674 1.00 26.92 218 LEU A CA 1
ATOM 1617 C C . LEU A 1 218 ? 11.510 -6.955 2.337 1.00 26.92 218 LEU A C 1
ATOM 1619 O O . LEU A 1 218 ? 11.337 -7.392 3.466 1.00 26.92 218 LEU A O 1
ATOM 1623 N N . ILE A 1 219 ? 10.579 -6.367 1.579 1.00 31.30 219 ILE A N 1
ATOM 1624 C CA . ILE A 1 219 ? 9.117 -6.273 1.701 1.00 31.30 219 ILE A CA 1
ATOM 1625 C C . ILE A 1 219 ? 8.527 -5.512 2.896 1.00 31.30 219 ILE A C 1
ATOM 1627 O O . ILE A 1 219 ? 7.881 -6.095 3.748 1.00 31.30 219 ILE A O 1
ATOM 1631 N N . THR A 1 220 ? 8.581 -4.180 2.899 1.00 28.97 220 THR A N 1
ATOM 1632 C CA . THR A 1 220 ? 7.573 -3.375 3.632 1.00 28.97 220 THR A CA 1
ATOM 1633 C C . THR A 1 220 ? 6.476 -2.803 2.733 1.00 28.97 220 THR A C 1
ATOM 1635 O O . THR A 1 220 ? 5.640 -2.020 3.172 1.00 28.97 220 THR A O 1
ATOM 1638 N N . ASP A 1 221 ? 6.371 -3.299 1.499 1.00 30.62 221 ASP A N 1
ATOM 1639 C CA . ASP A 1 221 ? 5.377 -2.856 0.522 1.00 30.62 221 ASP A CA 1
ATOM 1640 C C . ASP A 1 221 ? 4.021 -3.603 0.626 1.00 30.62 221 ASP A C 1
ATOM 1642 O O . ASP A 1 221 ? 3.533 -4.237 -0.299 1.00 30.62 221 ASP A O 1
ATOM 1646 N N . GLN A 1 222 ? 3.418 -3.474 1.808 1.00 43.44 222 GLN A N 1
ATOM 1647 C CA . GLN A 1 222 ? 1.985 -3.215 2.065 1.00 43.44 222 GLN A CA 1
ATOM 1648 C C . GLN A 1 222 ? 0.957 -4.292 1.780 1.00 43.44 222 GLN A C 1
ATOM 1650 O O . GLN A 1 222 ? 0.551 -4.569 0.652 1.00 43.44 222 GLN A O 1
ATOM 1655 N N . LEU A 1 223 ? 0.442 -4.788 2.898 1.00 40.59 223 LEU A N 1
ATOM 1656 C CA . LEU A 1 223 ? -0.670 -5.701 3.001 1.00 40.59 223 LEU A CA 1
ATOM 1657 C C . LEU A 1 223 ? -1.936 -4.893 3.309 1.00 40.59 223 LEU A C 1
ATOM 1659 O O . LEU A 1 223 ? -2.024 -4.227 4.341 1.00 40.59 223 LEU A O 1
ATOM 1663 N N . LEU A 1 224 ? -2.927 -4.972 2.429 1.00 39.91 224 LEU A N 1
ATOM 1664 C CA . LEU A 1 224 ? -4.306 -4.656 2.773 1.00 39.91 224 LEU A CA 1
ATOM 1665 C C . LEU A 1 224 ? -4.976 -5.969 3.181 1.00 39.91 224 LEU A C 1
ATOM 1667 O O . LEU A 1 224 ? -5.140 -6.862 2.348 1.00 39.91 224 LEU A O 1
ATOM 1671 N N . VAL A 1 225 ? -5.358 -6.092 4.451 1.00 41.69 225 VAL A N 1
ATOM 1672 C CA . VAL A 1 225 ? -6.153 -7.223 4.946 1.00 41.69 225 VAL A CA 1
ATOM 1673 C C . VAL A 1 225 ? -7.608 -6.767 4.999 1.00 41.69 225 VAL A C 1
ATOM 1675 O O . VAL A 1 225 ? -7.972 -5.908 5.805 1.00 41.69 225 VAL A O 1
ATOM 1678 N N . ARG A 1 226 ? -8.460 -7.314 4.130 1.00 34.56 226 ARG A N 1
ATOM 1679 C CA . ARG A 1 226 ? -9.913 -7.103 4.188 1.00 34.56 226 ARG A CA 1
ATOM 1680 C C . ARG A 1 226 ? -10.547 -8.230 4.984 1.00 34.56 226 ARG A C 1
ATOM 1682 O O . ARG A 1 226 ? -10.399 -9.382 4.613 1.00 34.56 226 ARG A O 1
ATOM 1689 N N . LYS A 1 227 ? -11.306 -7.910 6.026 1.00 30.20 227 LYS A N 1
ATOM 1690 C CA . LYS A 1 227 ? -12.080 -8.896 6.792 1.00 30.20 227 LYS A CA 1
ATOM 1691 C C . LYS A 1 227 ? -13.455 -9.111 6.142 1.00 30.20 227 LYS A C 1
ATOM 1693 O O . LYS A 1 227 ? -14.098 -8.123 5.772 1.00 30.20 227 LYS A O 1
ATOM 1698 N N . TYR A 1 228 ? -13.878 -10.368 5.982 1.00 31.33 228 TYR A N 1
ATOM 1699 C CA . TYR A 1 228 ? -15.271 -10.718 5.660 1.00 31.33 228 TYR A CA 1
ATOM 1700 C C . TYR A 1 228 ? -16.148 -10.692 6.915 1.00 31.33 228 TYR A C 1
AT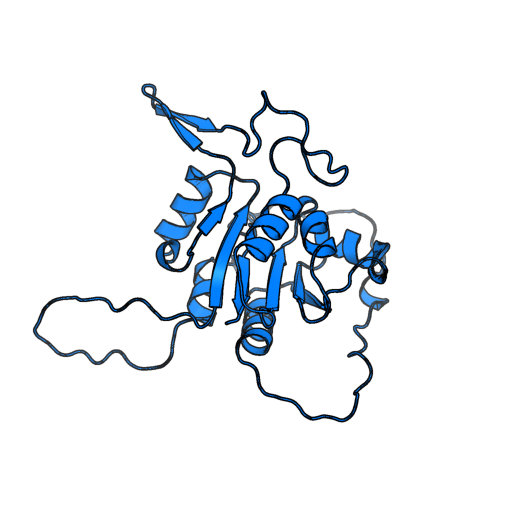OM 1702 O O . TYR A 1 228 ? -15.654 -11.102 7.993 1.00 31.33 228 TYR A O 1
#

Foldseek 3Di:
DDQDDAVLLVVVLQDDDDDPDDDPDDDDPPDDGPRLWAKEFDFAPEPVVVCVRCVVSVNNVVHPYYQYFYWDQDPVRDIDTAASDDPVDDQPPDPQADRRDQSLVVLVVVVVVDDDPDKEKEKEAFASSCCNNQLVHAARHEYEYEPPGNNNLVCLVPVVSGHHHYHYDPHSVSVSVVCCVSQVDDDPPDDPDPDPPDPSPVVDDDDDDDDDDDDDDDDSRMMIIMHD

InterPro domains:
  IPR006384 HAD hydrolase, subfamily IA, Pyridoxal phosphate phosphatase-like [TIGR01489] (36-147)
  IPR016965 Phosphatase PHOSPHO-type [PF06888] (36-182)
  IPR016965 Phosphatase PHOSPHO-type [PTHR20889] (32-183)
  IPR023214 HAD superfamily [G3DSA:3.40.50.1000] (69-194)
  IPR036412 HAD-like superfamily [SSF56784] (38-158)

Radius of gyration: 19.38 Å; chains: 1; bounding box: 47×60×56 Å

Sequence (228 aa):
MPTTFSPAAAALAFGTDRPMFFDAGNGMAAAAPVCRCDLKVVSDANTFFIETVLAHHGVLGCFSEIVTNPASVDVDGRLRISPFHDPASAPHGCSLCPDNMCKGKILGRIQATGSDKKRRFIYIGDGKGDYCPSLKLGEGDHVMARENYPLWHLICDNKQLLKAEVHPWNSGEGLEKTLLKLAGGGEVTSPPAQASQFDYSKCEMSNPASCPPSCAALITDQLLVRKY